Protein AF-0000000084974319 (afdb_homodimer)

Structure (mmCIF, N/CA/C/O backbone):
data_AF-0000000084974319-model_v1
#
loop_
_entity.id
_entity.type
_entity.pdbx_description
1 polymer 'N-acetyltransferase domain-containing protein'
#
loop_
_atom_site.group_PDB
_atom_site.id
_atom_site.type_symbol
_atom_site.label_atom_id
_atom_site.label_alt_id
_atom_site.label_comp_id
_atom_site.label_asym_id
_atom_site.label_entity_id
_atom_site.label_seq_id
_atom_site.pdbx_PDB_ins_code
_atom_site.Cartn_x
_atom_site.Cartn_y
_atom_site.Cartn_z
_atom_site.occupancy
_atom_site.B_iso_or_equiv
_atom_site.auth_seq_id
_atom_site.auth_comp_id
_atom_site.auth_asym_id
_atom_site.auth_atom_id
_atom_site.pdbx_PDB_model_num
ATOM 1 N N . MET A 1 1 ? 8.82 -12.922 4.207 1 96.19 1 MET A N 1
ATOM 2 C CA . MET A 1 1 ? 8.297 -14.266 3.98 1 96.19 1 MET A CA 1
ATOM 3 C C . MET A 1 1 ? 6.984 -14.211 3.211 1 96.19 1 MET A C 1
ATOM 5 O O . MET A 1 1 ? 6.254 -13.219 3.287 1 96.19 1 MET A O 1
ATOM 9 N N . LEU A 1 2 ? 6.695 -15.312 2.453 1 98.12 2 LEU A N 1
ATOM 10 C CA . LEU A 1 2 ? 5.426 -15.43 1.745 1 98.12 2 LEU A CA 1
ATOM 11 C C . LEU A 1 2 ? 4.332 -15.961 2.67 1 98.12 2 LEU A C 1
ATOM 13 O O . LEU A 1 2 ? 4.539 -16.953 3.375 1 98.12 2 LEU A O 1
ATOM 17 N N . VAL A 1 3 ? 3.268 -15.289 2.701 1 98.19 3 VAL A N 1
ATOM 18 C CA . VAL A 1 3 ? 2.074 -15.711 3.426 1 98.19 3 VAL A CA 1
ATOM 19 C C . VAL A 1 3 ? 0.949 -16.016 2.439 1 98.19 3 VAL A C 1
ATOM 21 O O . VAL A 1 3 ? 0.626 -15.18 1.586 1 98.19 3 VAL A O 1
ATOM 24 N N . ARG A 1 4 ? 0.446 -17.203 2.594 1 98.12 4 ARG A N 1
ATOM 25 C CA . ARG A 1 4 ? -0.664 -17.547 1.708 1 98.12 4 ARG A CA 1
ATOM 26 C C . ARG A 1 4 ? -1.865 -16.641 1.968 1 98.12 4 ARG A C 1
ATOM 28 O O . ARG A 1 4 ? -2.211 -16.375 3.121 1 98.12 4 ARG A O 1
ATOM 35 N N . TYR A 1 5 ? -2.438 -16.266 0.938 1 98.5 5 TYR A N 1
ATOM 36 C CA . TYR A 1 5 ? -3.611 -15.398 1.002 1 98.5 5 TYR A CA 1
ATOM 37 C C . TYR A 1 5 ? -4.773 -16.109 1.689 1 98.5 5 TYR A C 1
ATOM 39 O O . TYR A 1 5 ? -5.035 -17.281 1.423 1 98.5 5 TYR A O 1
ATOM 47 N N . LYS A 1 6 ? -5.395 -15.312 2.57 1 97.12 6 LYS A N 1
ATOM 48 C CA . LYS A 1 6 ? -6.668 -15.688 3.18 1 97.12 6 LYS A CA 1
ATOM 49 C C . LYS A 1 6 ? -7.672 -14.539 3.092 1 97.12 6 LYS A C 1
ATOM 51 O O . LYS A 1 6 ? -7.293 -13.383 2.908 1 97.12 6 LYS A O 1
ATOM 56 N N . LYS A 1 7 ? -8.914 -14.898 3.221 1 96.31 7 LYS A N 1
ATOM 57 C CA . LYS A 1 7 ? -10 -13.93 3.049 1 96.31 7 LYS A CA 1
ATOM 58 C C . LYS A 1 7 ? -9.828 -12.742 3.988 1 96.31 7 LYS A C 1
ATOM 60 O O . LYS A 1 7 ? -10.172 -11.609 3.6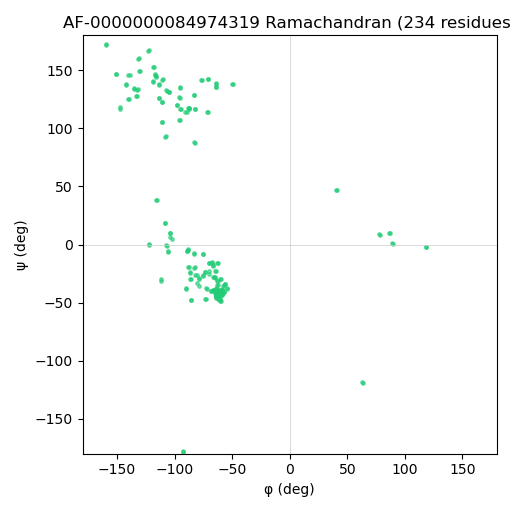35 1 96.31 7 LYS A O 1
ATOM 65 N N . ALA A 1 8 ? -9.281 -12.992 5.176 1 94.44 8 ALA A N 1
ATOM 66 C CA . ALA A 1 8 ? -9.086 -11.938 6.164 1 94.44 8 ALA A CA 1
ATOM 67 C C . ALA A 1 8 ? -8.125 -10.875 5.641 1 94.44 8 ALA A C 1
ATOM 69 O O . ALA A 1 8 ? -8.109 -9.742 6.129 1 94.44 8 ALA A O 1
ATOM 70 N N . LEU A 1 9 ? -7.355 -11.18 4.555 1 95.81 9 LEU A N 1
ATOM 71 C CA . LEU A 1 9 ? -6.348 -10.273 4.012 1 95.81 9 LEU A CA 1
ATOM 72 C C . LEU A 1 9 ? -6.801 -9.695 2.676 1 95.81 9 LEU A C 1
ATOM 74 O O . LEU A 1 9 ? -5.988 -9.156 1.922 1 95.81 9 LEU A O 1
ATOM 78 N N . GLU A 1 10 ? -8.078 -9.773 2.412 1 96.69 10 GLU A N 1
ATOM 79 C CA . GLU A 1 10 ? -8.602 -9.438 1.093 1 96.69 10 GLU A CA 1
ATOM 80 C C . GLU A 1 10 ? -8.312 -7.977 0.742 1 96.69 10 GLU A C 1
ATOM 82 O O . GLU A 1 10 ? -7.844 -7.68 -0.358 1 96.69 10 GLU A O 1
ATOM 87 N N . LYS A 1 11 ? -8.555 -7.098 1.62 1 94.56 11 LYS A N 1
ATOM 88 C CA . LYS A 1 11 ? -8.367 -5.68 1.322 1 94.56 11 LYS A CA 1
ATOM 89 C C . LYS A 1 11 ? -6.895 -5.352 1.09 1 94.56 11 LYS A C 1
ATOM 91 O O . LYS A 1 11 ? -6.562 -4.562 0.206 1 94.56 11 LYS A O 1
ATOM 96 N N . ILE A 1 12 ? -6.055 -5.941 1.87 1 95.62 12 ILE A N 1
ATOM 97 C CA . ILE A 1 12 ? -4.617 -5.758 1.725 1 95.62 12 ILE A CA 1
ATOM 98 C C . ILE A 1 12 ? -4.156 -6.32 0.38 1 95.62 12 ILE A C 1
ATOM 100 O O . ILE A 1 12 ? -3.424 -5.656 -0.357 1 95.62 12 ILE A O 1
ATOM 104 N N . ALA A 1 13 ? -4.656 -7.5 0.084 1 97.94 13 ALA A N 1
ATOM 105 C CA . ALA A 1 13 ? -4.328 -8.125 -1.192 1 97.94 13 ALA A CA 1
ATOM 106 C C . ALA A 1 13 ? -4.77 -7.258 -2.363 1 97.94 13 ALA A C 1
ATOM 108 O O . ALA A 1 13 ? -4.012 -7.047 -3.312 1 97.94 13 ALA A O 1
ATOM 109 N N . MET A 1 14 ? -5.926 -6.766 -2.211 1 97.19 14 MET A N 1
ATOM 110 C CA . MET A 1 14 ? -6.461 -5.914 -3.271 1 97.19 14 MET A CA 1
ATOM 111 C C . MET A 1 14 ? -5.625 -4.648 -3.426 1 97.19 14 MET A C 1
ATOM 113 O O . MET A 1 14 ? -5.34 -4.223 -4.547 1 97.19 14 MET A O 1
ATOM 117 N N . GLY A 1 15 ? -5.238 -4.062 -2.314 1 95.94 15 GLY A N 1
ATOM 118 C CA . GLY A 1 15 ? -4.379 -2.891 -2.365 1 95.94 15 GLY A CA 1
ATOM 119 C C . GLY A 1 15 ? -3.061 -3.148 -3.07 1 95.94 15 GLY A C 1
ATOM 120 O O . GLY A 1 15 ? -2.602 -2.322 -3.861 1 95.94 15 GLY A O 1
ATOM 121 N N . LEU A 1 16 ? -2.49 -4.242 -2.863 1 97.31 16 LEU A N 1
ATOM 122 C CA . LEU A 1 16 ? -1.217 -4.605 -3.475 1 97.31 16 LEU A CA 1
ATOM 123 C C . LEU A 1 16 ? -1.396 -4.922 -4.957 1 97.31 16 LEU A C 1
ATOM 125 O O . LEU A 1 16 ? -0.659 -4.406 -5.797 1 97.31 16 LEU A O 1
ATOM 129 N N . ILE A 1 17 ? -2.408 -5.719 -5.277 1 97.81 17 ILE A N 1
ATOM 130 C CA . ILE A 1 17 ? -2.639 -6.156 -6.652 1 97.81 17 ILE A CA 1
ATOM 131 C C . ILE A 1 17 ? -3.025 -4.957 -7.516 1 97.81 17 ILE A C 1
ATOM 133 O O . ILE A 1 17 ? -2.686 -4.902 -8.703 1 97.81 17 ILE A O 1
ATOM 137 N N . SER A 1 18 ? -3.627 -3.949 -6.93 1 95.81 18 SER A N 1
ATOM 138 C CA . SER A 1 18 ? -4.078 -2.77 -7.664 1 95.81 18 SER A CA 1
ATOM 139 C C . SER A 1 18 ? -2.9 -1.961 -8.195 1 95.81 18 SER A C 1
ATOM 141 O O . SER A 1 18 ? -3.076 -1.075 -9.031 1 95.81 18 SER A O 1
ATOM 143 N N . LEU A 1 19 ? -1.689 -2.223 -7.676 1 93.88 19 LEU A N 1
ATOM 144 C CA . LEU A 1 19 ? -0.497 -1.529 -8.148 1 93.88 19 LEU A CA 1
ATOM 145 C C . LEU A 1 19 ? -0.135 -1.976 -9.562 1 93.88 19 LEU A C 1
ATOM 147 O O . LEU A 1 19 ? 0.663 -1.323 -10.242 1 93.88 19 LEU A O 1
ATOM 151 N N . MET A 1 20 ? -0.719 -3.076 -9.945 1 95.38 20 MET A N 1
ATOM 152 C CA . MET A 1 20 ? -0.503 -3.518 -11.32 1 95.38 20 MET A CA 1
ATOM 153 C C . MET A 1 20 ? -1.326 -2.682 -12.297 1 95.38 20 MET A C 1
ATOM 155 O O . MET A 1 20 ? -2.504 -2.412 -12.055 1 95.38 20 MET A O 1
ATOM 159 N N . PRO A 1 21 ? -0.703 -2.381 -13.469 1 92.75 21 PRO A N 1
ATOM 160 C CA . PRO A 1 21 ? -1.375 -1.51 -14.438 1 92.75 21 PRO A CA 1
ATOM 161 C C . PRO A 1 21 ? -2.709 -2.078 -14.922 1 92.75 21 PRO A C 1
ATOM 163 O O . PRO A 1 21 ? -3.641 -1.322 -15.203 1 92.75 21 PRO A O 1
ATOM 166 N N . GLN A 1 22 ? -2.859 -3.338 -14.961 1 93.12 22 GLN A N 1
ATOM 167 C CA . GLN A 1 22 ? -4.062 -3.963 -15.5 1 93.12 22 GLN A CA 1
ATOM 168 C C . GLN A 1 22 ? -5.129 -4.133 -14.422 1 93.12 22 GLN A C 1
ATOM 170 O O . GLN A 1 22 ? -6.246 -4.559 -14.711 1 93.12 22 GLN A O 1
ATOM 175 N N . GLU A 1 23 ? -4.785 -3.795 -13.227 1 95.56 23 GLU A N 1
ATOM 176 C CA . GLU A 1 23 ? -5.68 -4.016 -12.094 1 95.56 23 GLU A CA 1
ATOM 177 C C . GLU A 1 23 ? -6.121 -2.691 -11.477 1 95.56 23 GLU A C 1
ATOM 179 O O . GLU A 1 23 ? -6.266 -2.59 -10.258 1 95.56 23 GLU A O 1
ATOM 184 N N . LYS A 1 24 ? -6.367 -1.685 -12.281 1 89.69 24 LYS A N 1
ATOM 185 C CA . LYS A 1 24 ? -6.672 -0.344 -11.781 1 89.69 24 LYS A CA 1
ATOM 186 C C . LYS A 1 24 ? -8.164 -0.178 -11.523 1 89.69 24 LYS A C 1
ATOM 188 O O . LYS A 1 24 ? -8.57 0.673 -10.727 1 89.69 24 LYS A O 1
ATOM 193 N N . ASP A 1 25 ? -8.945 -1.047 -12.125 1 92.75 25 ASP A N 1
ATOM 194 C CA . ASP A 1 25 ? -10.391 -1.007 -11.945 1 92.75 25 ASP A CA 1
ATOM 195 C C . ASP A 1 25 ? -10.836 -1.967 -10.844 1 92.75 25 ASP A C 1
ATOM 197 O O . ASP A 1 25 ? -10.398 -3.117 -10.805 1 92.75 25 ASP A O 1
ATOM 201 N N . ILE A 1 26 ? -11.727 -1.421 -10.023 1 90.56 26 ILE A N 1
ATOM 202 C CA . ILE A 1 26 ? -12.18 -2.184 -8.867 1 90.56 26 ILE A CA 1
ATOM 203 C C . ILE A 1 26 ? -12.883 -3.453 -9.328 1 90.56 26 ILE A C 1
ATOM 205 O O . ILE A 1 26 ? -12.766 -4.504 -8.695 1 90.56 26 ILE A O 1
ATOM 209 N N . LYS A 1 27 ? -13.617 -3.268 -10.375 1 94.62 27 LYS A N 1
ATOM 210 C CA . LYS A 1 27 ? -14.32 -4.445 -10.875 1 94.62 27 LYS A CA 1
ATOM 211 C C . LYS A 1 27 ? -13.336 -5.543 -11.273 1 94.62 27 LYS A C 1
ATOM 213 O O . LYS A 1 27 ? -13.492 -6.695 -10.867 1 94.62 27 LYS A O 1
ATOM 218 N N . ARG A 1 28 ? -12.344 -5.215 -12.023 1 96.62 28 ARG A N 1
ATOM 219 C CA . ARG A 1 28 ? -11.32 -6.168 -12.438 1 96.62 28 ARG A CA 1
ATOM 220 C C . ARG A 1 28 ? -10.57 -6.727 -11.227 1 96.62 28 ARG A C 1
ATOM 222 O O . ARG A 1 28 ? -10.305 -7.926 -11.156 1 96.62 28 ARG A O 1
ATOM 229 N N . LEU A 1 29 ? -10.281 -5.863 -10.344 1 97 29 LEU A N 1
ATOM 230 C CA . LEU A 1 29 ? -9.586 -6.258 -9.125 1 97 29 LEU A CA 1
ATOM 231 C C . LEU A 1 29 ? -10.391 -7.293 -8.352 1 97 29 LEU A C 1
ATOM 233 O O . LEU A 1 29 ? -9.844 -8.297 -7.887 1 97 29 LEU A O 1
ATOM 237 N N . MET A 1 30 ? -11.68 -7.078 -8.258 1 96.5 30 MET A N 1
ATOM 238 C CA . MET A 1 30 ? -12.547 -8.008 -7.535 1 96.5 30 MET A CA 1
ATOM 239 C C . MET A 1 30 ? -12.609 -9.352 -8.25 1 96.5 30 MET A C 1
ATOM 241 O O . MET A 1 30 ? -12.586 -10.406 -7.605 1 96.5 30 MET A O 1
ATOM 245 N N . GLU A 1 31 ? -12.648 -9.273 -9.492 1 97.94 31 GLU A N 1
ATOM 246 C CA . GLU A 1 31 ? -12.648 -10.5 -10.281 1 97.94 31 GLU A CA 1
ATOM 247 C C . GLU A 1 31 ? -11.352 -11.281 -10.086 1 97.94 31 GLU A C 1
ATOM 249 O O . GLU A 1 31 ? -11.375 -12.508 -9.961 1 97.94 31 GLU A O 1
ATOM 254 N N . THR A 1 32 ? -10.266 -10.562 -10.047 1 98.25 32 THR A N 1
ATOM 255 C CA . THR A 1 32 ? -8.961 -11.188 -9.852 1 98.25 32 THR A CA 1
ATOM 256 C C . THR A 1 32 ? -8.898 -11.875 -8.492 1 98.25 32 THR A C 1
ATOM 258 O O . THR A 1 32 ? -8.484 -13.031 -8.391 1 98.25 32 THR A O 1
ATOM 261 N N . ILE A 1 33 ? -9.359 -11.242 -7.457 1 98.5 33 ILE A N 1
ATOM 262 C CA . ILE A 1 33 ? -9.344 -11.812 -6.113 1 98.5 33 ILE A CA 1
ATOM 263 C C . ILE A 1 33 ? -10.25 -13.039 -6.059 1 98.5 33 ILE A C 1
ATOM 265 O O . ILE A 1 33 ? -9.891 -14.062 -5.465 1 98.5 33 ILE A O 1
ATOM 269 N N . GLN A 1 34 ? -11.367 -12.922 -6.727 1 98.38 34 GLN A N 1
ATOM 270 C CA . GLN A 1 34 ? -12.281 -14.055 -6.781 1 98.38 34 GLN A CA 1
ATOM 271 C C . GLN A 1 34 ? -11.633 -15.258 -7.457 1 98.38 34 GLN A C 1
ATOM 273 O O . GLN A 1 34 ? -11.82 -16.391 -7.027 1 98.38 34 GLN A O 1
ATOM 278 N N . GLN A 1 35 ? -10.898 -14.977 -8.516 1 98.44 35 GLN A N 1
ATOM 279 C CA . GLN A 1 35 ? -10.172 -16.047 -9.203 1 98.44 35 GLN A CA 1
ATOM 280 C C . GLN A 1 35 ? -9.234 -16.781 -8.242 1 98.44 35 GLN A C 1
ATOM 282 O O . GLN A 1 35 ? -9.203 -18 -8.219 1 98.44 35 GLN A O 1
ATOM 287 N N . TYR A 1 36 ? -8.562 -16.078 -7.375 1 98.56 36 TYR A N 1
ATOM 288 C CA . TYR A 1 36 ? -7.629 -16.672 -6.422 1 98.56 36 TYR A CA 1
ATOM 289 C C . TYR A 1 36 ? -8.375 -17.406 -5.312 1 98.56 36 TYR A C 1
ATOM 291 O O . TYR A 1 36 ? -7.832 -18.312 -4.691 1 98.56 36 TYR A O 1
ATOM 299 N N . GLU A 1 37 ? -9.578 -17.031 -5.09 1 98.25 37 GLU A N 1
ATOM 300 C CA . GLU A 1 37 ? -10.359 -17.625 -4.016 1 98.25 37 GLU A CA 1
ATOM 301 C C . GLU A 1 37 ? -11.07 -18.891 -4.5 1 98.25 37 GLU A C 1
ATOM 303 O O . GLU A 1 37 ? -11.281 -19.828 -3.729 1 98.25 37 GLU A O 1
ATOM 308 N N . GLN A 1 38 ? -11.289 -18.938 -5.777 1 97.88 38 GLN A N 1
ATOM 309 C CA . GLN A 1 38 ? -12.203 -19.984 -6.25 1 97.88 38 GLN A CA 1
ATOM 310 C C . GLN A 1 38 ? -11.461 -21.031 -7.062 1 97.88 38 GLN A C 1
ATOM 312 O O . GLN A 1 38 ? -11.891 -22.188 -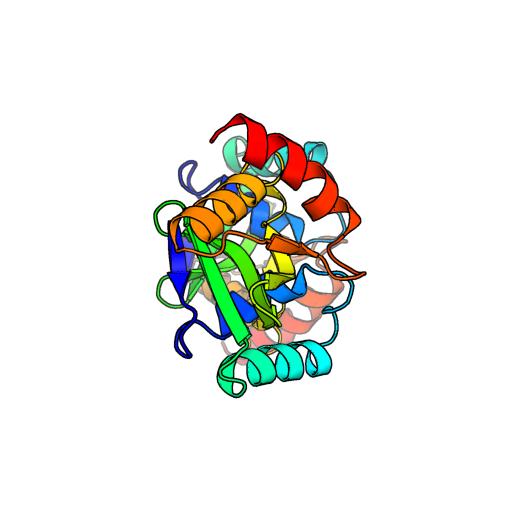7.133 1 97.88 38 GLN A O 1
ATOM 317 N N . ASN A 1 39 ? -10.461 -20.625 -7.711 1 98.06 39 ASN A N 1
ATOM 318 C CA . ASN A 1 39 ? -9.711 -21.547 -8.547 1 98.06 39 ASN A CA 1
ATOM 319 C C . ASN A 1 39 ? -8.586 -22.234 -7.766 1 98.06 39 ASN A C 1
ATOM 321 O O . ASN A 1 39 ? -7.625 -21.578 -7.359 1 98.06 39 ASN A O 1
ATOM 325 N N . GLU A 1 40 ? -8.68 -23.516 -7.59 1 96.75 40 GLU A N 1
ATOM 326 C CA . GLU A 1 40 ? -7.75 -24.281 -6.766 1 96.75 40 GLU A CA 1
ATOM 327 C C . GLU A 1 40 ? -6.355 -24.297 -7.379 1 96.75 40 GLU A C 1
ATOM 329 O O . GLU A 1 40 ? -5.371 -24.594 -6.695 1 96.75 40 GLU A O 1
ATOM 334 N N . ASN A 1 41 ? -6.223 -24 -8.633 1 97.81 41 ASN A N 1
ATOM 335 C CA . ASN A 1 41 ? -4.926 -23.984 -9.305 1 97.81 41 ASN A CA 1
ATOM 336 C C . ASN A 1 41 ? -4.258 -22.625 -9.203 1 97.81 41 ASN A C 1
ATOM 338 O O . ASN A 1 41 ? -3.133 -22.438 -9.68 1 97.81 41 ASN A O 1
ATOM 342 N N . TRP A 1 42 ? -5.008 -21.719 -8.656 1 98.5 42 TRP A N 1
ATOM 343 C CA . TRP A 1 42 ? -4.473 -20.375 -8.469 1 98.5 42 TRP A CA 1
ATOM 344 C C . TRP A 1 42 ? -4.156 -20.109 -6.996 1 98.5 42 TRP A C 1
ATOM 346 O O . TRP A 1 42 ? -4.945 -20.469 -6.113 1 98.5 42 TRP A O 1
ATOM 356 N N . THR A 1 43 ? -2.949 -19.578 -6.754 1 98.5 43 THR A N 1
ATOM 357 C CA . THR A 1 43 ? -2.559 -19.266 -5.383 1 98.5 43 THR A CA 1
ATOM 358 C C . THR A 1 43 ? -1.954 -17.875 -5.293 1 98.5 43 THR A C 1
ATOM 360 O O . THR A 1 43 ? -1.108 -17.5 -6.113 1 98.5 43 THR A O 1
ATOM 363 N N . LEU A 1 44 ? -2.498 -17.109 -4.375 1 98.81 44 LEU A N 1
ATOM 364 C CA . LEU A 1 44 ? -1.972 -15.781 -4.098 1 98.81 44 LEU A CA 1
ATOM 365 C C . LEU A 1 44 ? -1.178 -15.773 -2.795 1 98.81 44 LEU A C 1
ATOM 367 O O . LEU A 1 44 ? -1.627 -16.328 -1.785 1 98.81 44 LEU A O 1
ATOM 371 N N . PHE A 1 45 ? 0.009 -15.203 -2.877 1 98.88 45 PHE A N 1
ATOM 372 C CA . PHE A 1 45 ? 0.841 -14.992 -1.698 1 98.88 45 PHE A CA 1
ATOM 373 C C . PHE A 1 45 ? 1.077 -13.508 -1.46 1 98.88 45 PHE A C 1
ATOM 375 O O . PHE A 1 45 ? 1.167 -12.727 -2.412 1 98.88 45 PHE A O 1
ATOM 382 N N . LEU A 1 46 ? 1.16 -13.195 -0.226 1 98.62 46 LEU A N 1
ATOM 383 C CA . LEU A 1 46 ? 1.588 -11.859 0.183 1 98.62 46 LEU A CA 1
ATOM 384 C C . LEU A 1 46 ? 2.967 -11.906 0.832 1 98.62 46 LEU A C 1
ATOM 386 O O . LEU A 1 46 ? 3.279 -12.844 1.569 1 98.62 46 LEU A O 1
ATOM 390 N N . TRP A 1 47 ? 3.719 -10.898 0.536 1 98.5 47 TRP A N 1
ATOM 391 C CA . TRP A 1 47 ? 5.047 -10.836 1.133 1 98.5 47 TRP A CA 1
ATOM 392 C C . TRP A 1 47 ? 5.035 -9.984 2.398 1 98.5 47 TRP A C 1
ATOM 394 O O . TRP A 1 47 ? 4.73 -8.789 2.346 1 98.5 47 TRP A O 1
ATOM 404 N N . LYS A 1 48 ? 5.328 -10.648 3.436 1 96.75 48 LYS A N 1
ATOM 405 C CA . LYS A 1 48 ? 5.371 -9.961 4.727 1 96.75 48 LYS A CA 1
ATOM 406 C C . LYS A 1 48 ? 6.801 -9.578 5.094 1 96.75 48 LYS A C 1
ATOM 408 O O . LYS A 1 48 ? 7.684 -10.43 5.156 1 96.75 48 LYS A O 1
ATOM 413 N N . ASP A 1 49 ? 7.059 -8.312 5.262 1 94.38 49 ASP A N 1
ATOM 414 C CA . ASP A 1 49 ? 8.32 -7.762 5.742 1 94.38 49 ASP A CA 1
ATOM 415 C C . ASP A 1 49 ? 8.164 -7.16 7.137 1 94.38 49 ASP A C 1
ATOM 417 O O . ASP A 1 49 ? 7.684 -6.031 7.281 1 94.38 49 ASP A O 1
ATOM 421 N N . GLY A 1 50 ? 8.688 -7.895 8.164 1 90.12 50 GLY A N 1
ATOM 422 C CA . GLY A 1 50 ? 8.312 -7.523 9.523 1 90.12 50 GLY A CA 1
ATOM 423 C C . GLY A 1 50 ? 6.828 -7.68 9.797 1 90.12 50 GLY A C 1
ATOM 424 O O . GLY A 1 50 ? 6.281 -8.773 9.68 1 90.12 50 GLY A O 1
ATOM 425 N N . GLU A 1 51 ? 6.125 -6.574 10.141 1 88.38 51 GLU A N 1
ATOM 426 C CA . GLU A 1 51 ? 4.699 -6.621 10.445 1 88.38 51 GLU A CA 1
ATOM 427 C C . GLU A 1 51 ? 3.869 -6.074 9.281 1 88.38 51 GLU A C 1
ATOM 429 O O . GLU A 1 51 ? 2.643 -5.992 9.375 1 88.38 51 GLU A O 1
ATOM 434 N N . GLU A 1 52 ? 4.57 -5.871 8.18 1 91.62 52 GLU A N 1
ATOM 435 C CA . GLU A 1 52 ? 3.879 -5.219 7.066 1 91.62 52 GLU A CA 1
ATOM 436 C C . GLU A 1 52 ? 3.842 -6.117 5.836 1 91.62 52 GLU A C 1
ATOM 438 O O . GLU A 1 52 ? 4.812 -6.82 5.547 1 91.62 52 GLU A O 1
ATOM 443 N N . TYR A 1 53 ? 2.709 -6.074 5.164 1 96.31 53 TYR A N 1
ATOM 444 C CA . TYR A 1 53 ? 2.619 -6.691 3.844 1 96.31 53 TYR A CA 1
ATOM 445 C C . TYR A 1 53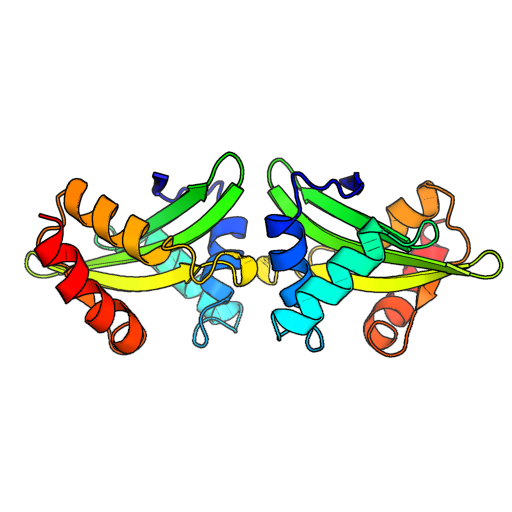 ? 3.02 -5.707 2.752 1 96.31 53 TYR A C 1
ATOM 447 O O . TYR A 1 53 ? 2.338 -4.703 2.533 1 96.31 53 TYR A O 1
ATOM 455 N N . VAL A 1 54 ? 4.156 -6.062 1.994 1 96.56 54 VAL A N 1
ATOM 456 C CA . VAL A 1 54 ? 4.719 -5.027 1.132 1 96.56 54 VAL A CA 1
ATOM 457 C C . VAL A 1 54 ? 4.742 -5.516 -0.315 1 96.56 54 VAL A C 1
ATOM 459 O O . VAL A 1 54 ? 5.176 -4.793 -1.215 1 96.56 54 VAL A O 1
ATOM 462 N N . GLY A 1 55 ? 4.309 -6.672 -0.551 1 97.81 55 GLY A N 1
ATOM 463 C CA . GLY A 1 55 ? 4.258 -7.23 -1.893 1 97.81 55 GLY A CA 1
ATOM 464 C C . GLY A 1 55 ? 3.281 -8.383 -2.023 1 97.81 55 GLY A C 1
ATOM 465 O O . GLY A 1 55 ? 2.689 -8.82 -1.033 1 97.81 55 GLY A O 1
ATOM 466 N N . ALA A 1 56 ? 3.111 -8.773 -3.236 1 98.75 56 ALA A N 1
ATOM 467 C CA . ALA A 1 56 ? 2.244 -9.914 -3.533 1 98.75 56 ALA A CA 1
ATOM 468 C C . ALA A 1 56 ? 2.703 -10.641 -4.797 1 98.75 56 ALA A C 1
ATOM 470 O O . ALA A 1 56 ? 3.285 -10.023 -5.695 1 98.75 56 ALA A O 1
ATOM 471 N N . ILE A 1 57 ? 2.508 -11.93 -4.797 1 98.81 57 ILE A N 1
ATOM 472 C CA . ILE A 1 57 ? 2.77 -12.734 -5.988 1 98.81 57 ILE A CA 1
ATOM 473 C C . ILE A 1 57 ? 1.685 -13.797 -6.141 1 98.81 57 ILE A C 1
ATOM 475 O O . ILE A 1 57 ? 1.37 -14.516 -5.188 1 98.81 57 ILE A O 1
ATOM 479 N N . GLY A 1 58 ? 1.059 -13.812 -7.277 1 98.69 58 GLY A N 1
ATOM 480 C CA . GLY A 1 58 ? 0.046 -14.797 -7.625 1 98.69 58 GLY A CA 1
ATOM 481 C C . GLY A 1 58 ? 0.471 -15.719 -8.75 1 98.69 58 GLY A C 1
ATOM 482 O O . GLY A 1 58 ? 1.041 -15.273 -9.75 1 98.69 58 GLY A O 1
ATOM 483 N N . ILE A 1 59 ? 0.171 -17 -8.555 1 98.69 59 ILE A N 1
ATOM 484 C CA . ILE A 1 59 ? 0.597 -17.969 -9.562 1 98.69 59 ILE A CA 1
ATOM 485 C C . ILE A 1 59 ? -0.583 -18.844 -9.961 1 98.69 59 ILE A C 1
ATOM 487 O O . ILE A 1 59 ? -1.513 -19.047 -9.18 1 98.69 59 ILE A O 1
ATOM 491 N N . ALA A 1 60 ? -0.55 -19.266 -11.195 1 98.5 60 ALA A N 1
ATOM 492 C CA . ALA A 1 60 ? -1.396 -20.344 -11.695 1 98.5 60 ALA A CA 1
ATOM 493 C C . ALA A 1 60 ? -0.569 -21.594 -12.023 1 98.5 60 ALA A C 1
ATOM 495 O O . ALA A 1 60 ? 0.441 -21.5 -12.719 1 98.5 60 ALA A O 1
ATOM 496 N N . GLU A 1 61 ? -0.959 -22.641 -11.391 1 97.44 61 GLU A N 1
ATOM 497 C CA . GLU A 1 61 ? -0.253 -23.891 -11.672 1 97.44 61 GLU A CA 1
ATOM 498 C C . GLU A 1 61 ? -0.789 -24.547 -12.945 1 97.44 61 GLU A C 1
ATOM 500 O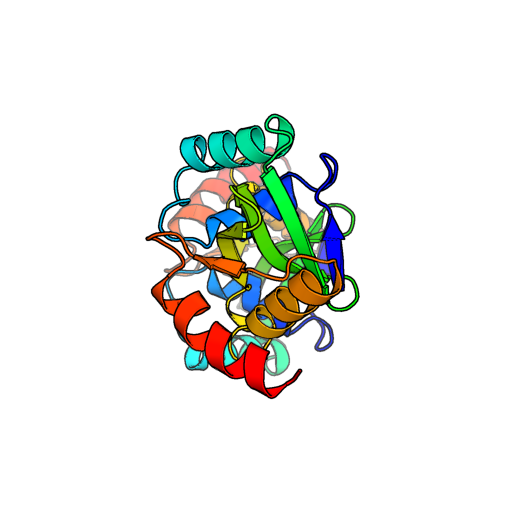 O . GLU A 1 61 ? -1.978 -24.859 -13.031 1 97.44 61 GLU A O 1
ATOM 505 N N . GLU A 1 62 ? 0.169 -24.625 -13.914 1 93.56 62 GLU A N 1
ATOM 506 C CA . GLU A 1 62 ? -0.148 -25.281 -15.18 1 93.56 62 GLU A CA 1
ATOM 507 C C . GLU A 1 62 ? 0.971 -26.219 -15.609 1 93.56 62 GLU A C 1
ATOM 509 O O . GLU A 1 62 ? 2.121 -25.797 -15.758 1 93.56 62 GLU A O 1
ATOM 514 N N . ASN A 1 63 ? 0.62 -27.484 -16.062 1 89.44 63 ASN A N 1
ATOM 515 C CA . ASN A 1 63 ? 1.554 -28.453 -16.641 1 89.44 63 ASN A CA 1
ATOM 516 C C . ASN A 1 63 ? 2.885 -28.453 -15.898 1 89.44 63 ASN A C 1
ATOM 518 O O . ASN A 1 63 ? 3.945 -28.312 -16.516 1 89.44 63 ASN A O 1
ATOM 522 N N . ASP A 1 64 ? 3.021 -28.484 -14.648 1 88.81 64 ASP A N 1
ATOM 523 C CA . ASP A 1 64 ? 4.191 -28.594 -13.781 1 88.81 64 ASP A CA 1
ATOM 524 C C . ASP A 1 64 ? 4.91 -27.25 -13.664 1 88.81 64 ASP A C 1
ATOM 526 O O . ASP A 1 64 ? 6.074 -27.188 -13.266 1 88.81 64 ASP A O 1
ATOM 530 N N . ALA A 1 65 ? 4.234 -26.25 -14.211 1 95.38 65 ALA A N 1
ATOM 531 C CA . ALA A 1 65 ? 4.832 -24.922 -14.109 1 95.38 65 ALA A CA 1
ATOM 532 C C . ALA A 1 65 ? 3.961 -24 -13.273 1 95.38 65 ALA A C 1
ATOM 534 O O . ALA A 1 65 ? 2.736 -24.141 -13.242 1 95.38 65 ALA A O 1
ATOM 535 N N . ALA A 1 66 ? 4.598 -23.188 -12.57 1 97.06 66 ALA A N 1
ATOM 536 C CA . ALA A 1 66 ? 3.934 -22.078 -11.898 1 97.06 66 ALA A CA 1
ATOM 537 C C . ALA A 1 66 ? 4.023 -20.797 -12.734 1 97.06 66 ALA A C 1
ATOM 539 O O . ALA A 1 66 ? 5.105 -20.234 -12.891 1 97.06 66 ALA A O 1
ATOM 540 N N . ILE A 1 67 ? 2.877 -20.391 -13.344 1 98 67 ILE A N 1
ATOM 541 C CA . ILE A 1 67 ? 2.83 -19.172 -14.141 1 98 67 ILE A CA 1
ATOM 542 C C . ILE A 1 67 ? 2.525 -17.969 -13.25 1 98 67 ILE A C 1
ATOM 544 O O . ILE A 1 67 ? 1.468 -17.906 -12.617 1 98 67 ILE A O 1
ATOM 548 N N . VAL A 1 68 ? 3.488 -17.047 -13.195 1 98.31 68 VAL A N 1
ATOM 549 C CA . VAL A 1 68 ? 3.285 -15.836 -12.398 1 98.31 68 VAL A CA 1
ATOM 550 C C . VAL A 1 68 ? 2.254 -14.938 -13.078 1 98.31 68 VAL A C 1
ATOM 552 O O . VAL A 1 68 ? 2.52 -14.367 -14.141 1 98.31 68 VAL A O 1
ATOM 555 N N . GLN A 1 69 ? 1.128 -14.805 -12.391 1 98.31 69 GLN A N 1
ATOM 556 C CA . GLN A 1 69 ? 0.029 -14.008 -12.914 1 98.31 69 GLN A CA 1
ATOM 557 C C . GLN A 1 69 ? 0.146 -12.547 -12.469 1 98.31 69 GLN A C 1
ATOM 559 O O . GLN A 1 69 ? -0.174 -11.633 -13.234 1 98.31 69 GLN A O 1
ATOM 564 N N . HIS A 1 70 ? 0.564 -12.344 -11.273 1 98.56 70 HIS A N 1
ATOM 565 C CA . HIS A 1 70 ? 0.738 -11.031 -10.656 1 98.56 70 HIS A CA 1
ATOM 566 C C . HIS A 1 70 ? 1.981 -11 -9.773 1 98.56 70 HIS A C 1
ATOM 568 O O . HIS A 1 70 ? 2.297 -11.984 -9.102 1 98.56 70 HIS A O 1
ATOM 574 N N . ILE A 1 71 ? 2.66 -9.953 -9.883 1 98.25 71 ILE A N 1
ATOM 575 C CA . ILE A 1 71 ? 3.783 -9.695 -8.992 1 98.25 71 ILE A CA 1
ATOM 576 C C . ILE A 1 71 ? 3.916 -8.195 -8.742 1 98.25 71 ILE A C 1
ATOM 578 O O . ILE A 1 71 ? 4.051 -7.414 -9.688 1 98.25 71 ILE A O 1
ATOM 582 N N . THR A 1 72 ? 3.744 -7.805 -7.484 1 97.38 72 THR A N 1
ATOM 583 C CA . THR A 1 72 ? 3.748 -6.383 -7.152 1 97.38 72 THR A CA 1
ATOM 584 C C . THR A 1 72 ? 4.52 -6.133 -5.859 1 97.38 72 THR A C 1
ATOM 586 O O . THR A 1 72 ? 4.559 -6.992 -4.977 1 97.38 72 THR A O 1
ATOM 589 N N . VAL A 1 73 ? 5.164 -5.031 -5.793 1 96.44 73 VAL A N 1
ATOM 590 C CA . VAL A 1 73 ? 5.855 -4.52 -4.613 1 96.44 73 VAL A CA 1
ATOM 591 C C . VAL A 1 73 ? 5.488 -3.053 -4.395 1 96.44 73 VAL A C 1
ATOM 593 O O . VAL A 1 73 ? 5.434 -2.271 -5.352 1 96.44 73 VAL A O 1
ATOM 596 N N . ILE A 1 74 ? 5.152 -2.701 -3.148 1 94.5 74 ILE A N 1
ATOM 597 C CA . ILE A 1 74 ? 4.938 -1.292 -2.832 1 94.5 74 ILE A CA 1
ATOM 598 C C . ILE A 1 74 ? 6.113 -0.464 -3.344 1 94.5 74 ILE A C 1
ATOM 600 O O . ILE A 1 74 ? 7.273 -0.864 -3.199 1 94.5 74 ILE A O 1
ATOM 604 N N . PRO A 1 75 ? 5.871 0.688 -3.93 1 92.5 75 PRO A N 1
ATOM 605 C CA . PRO A 1 75 ? 6.898 1.474 -4.613 1 92.5 75 PRO A CA 1
ATOM 606 C C . PRO A 1 75 ? 8.102 1.772 -3.723 1 92.5 75 PRO A C 1
ATOM 608 O O . PRO A 1 75 ? 9.25 1.688 -4.176 1 92.5 75 PRO A O 1
ATOM 611 N N . SER A 1 76 ? 7.926 2.012 -2.518 1 91.44 76 SER A N 1
ATOM 612 C CA . SER A 1 76 ? 9 2.412 -1.615 1 91.44 76 SER A CA 1
ATOM 613 C C . SER A 1 76 ? 9.883 1.223 -1.246 1 91.44 76 SER A C 1
ATOM 615 O O . SER A 1 76 ? 10.945 1.394 -0.644 1 91.44 76 SER A O 1
ATOM 617 N N . TYR A 1 77 ? 9.492 0.074 -1.617 1 93.81 77 TYR A N 1
ATOM 618 C CA . TYR A 1 77 ? 10.266 -1.128 -1.332 1 93.81 77 TYR A CA 1
ATOM 619 C C . TYR A 1 77 ? 10.922 -1.664 -2.598 1 93.81 77 TYR A C 1
ATOM 621 O O . TYR A 1 77 ? 11.625 -2.68 -2.559 1 93.81 77 TYR A O 1
ATOM 629 N N . ARG A 1 78 ? 10.664 -0.956 -3.729 1 93.12 78 ARG A N 1
ATOM 630 C CA . ARG A 1 78 ? 11.258 -1.395 -4.988 1 93.12 78 ARG A CA 1
ATOM 631 C C . ARG A 1 78 ? 12.758 -1.14 -5.004 1 93.12 78 ARG A C 1
ATOM 633 O O . ARG A 1 78 ? 13.242 -0.188 -4.387 1 93.12 78 ARG A O 1
ATOM 640 N N . GLY A 1 79 ? 13.438 -2.135 -5.637 1 91.06 79 GLY A N 1
ATOM 641 C CA . GLY A 1 79 ? 14.883 -2.045 -5.691 1 91.06 79 GLY A CA 1
ATOM 642 C C . GLY A 1 79 ? 15.57 -2.691 -4.504 1 91.06 79 GLY A C 1
ATOM 643 O O . GLY A 1 79 ? 16.797 -2.723 -4.434 1 91.06 79 GLY A O 1
ATOM 644 N N . GLU A 1 80 ? 14.789 -3.25 -3.625 1 92.12 80 GLU A N 1
ATOM 645 C CA . GLU A 1 80 ? 15.344 -3.863 -2.422 1 92.12 80 GLU A CA 1
ATOM 646 C C . GLU A 1 80 ? 15.352 -5.387 -2.535 1 92.12 80 GLU A C 1
ATOM 648 O O . GLU A 1 80 ? 15.609 -6.082 -1.55 1 92.12 80 GLU A O 1
ATOM 653 N N . GLY A 1 81 ? 15.023 -5.887 -3.643 1 93.81 81 GLY A N 1
ATOM 654 C CA . GLY A 1 81 ? 15.109 -7.316 -3.896 1 93.81 81 GLY A CA 1
ATOM 655 C C . GLY A 1 81 ? 13.875 -8.078 -3.455 1 93.81 81 GLY A C 1
ATOM 656 O O . GLY A 1 81 ? 13.883 -9.305 -3.396 1 93.81 81 GLY A O 1
ATOM 657 N N . VAL A 1 82 ? 12.844 -7.395 -3.102 1 96.12 82 VAL A N 1
ATOM 658 C CA . VAL A 1 82 ? 11.641 -8.023 -2.564 1 96.12 82 VAL A CA 1
ATOM 659 C C . VAL A 1 82 ? 11.055 -8.977 -3.602 1 96.12 82 VAL A C 1
ATOM 661 O O . VAL A 1 82 ? 10.742 -10.133 -3.289 1 96.12 82 VAL A O 1
ATOM 664 N N . ALA A 1 83 ? 10.945 -8.508 -4.859 1 96.75 83 ALA A N 1
ATOM 665 C CA . ALA A 1 83 ? 10.375 -9.352 -5.902 1 96.75 83 ALA A CA 1
ATOM 666 C C . ALA A 1 83 ? 11.211 -10.609 -6.109 1 96.75 83 ALA A C 1
ATOM 668 O O . ALA A 1 83 ? 10.664 -11.711 -6.242 1 96.75 83 ALA A O 1
ATOM 669 N N . LEU A 1 84 ? 12.453 -10.453 -6.094 1 96 84 LEU A N 1
ATOM 670 C CA . LEU A 1 84 ? 13.352 -11.594 -6.246 1 96 84 LEU A CA 1
ATOM 671 C C . LEU A 1 84 ? 13.203 -12.562 -5.078 1 96 84 LEU A C 1
ATOM 673 O O . LEU A 1 84 ? 13.203 -13.781 -5.273 1 96 84 LEU A O 1
ATOM 677 N N . LYS A 1 85 ? 13.133 -12.016 -3.9 1 96.62 85 LYS A N 1
ATOM 678 C CA . LYS A 1 85 ? 12.938 -12.844 -2.711 1 96.62 85 LYS A CA 1
ATOM 679 C C . LYS A 1 85 ? 11.648 -13.648 -2.809 1 96.62 85 LYS A C 1
ATOM 681 O O . LYS A 1 85 ? 11.609 -14.82 -2.426 1 96.62 85 LYS A O 1
ATOM 686 N N . MET A 1 86 ? 10.586 -13.031 -3.361 1 97.94 86 MET A N 1
ATOM 687 C CA . MET A 1 86 ? 9.328 -13.75 -3.527 1 97.94 86 MET A CA 1
ATOM 688 C C . MET A 1 86 ? 9.492 -14.914 -4.492 1 97.94 86 MET A C 1
ATOM 690 O O . MET A 1 86 ? 9.039 -16.031 -4.207 1 97.94 86 MET A O 1
ATOM 694 N N . LEU A 1 87 ? 10.156 -14.648 -5.555 1 97.25 87 LEU A N 1
ATOM 695 C CA . LEU A 1 87 ? 10.375 -15.695 -6.551 1 97.25 87 LEU A CA 1
ATOM 696 C C . LEU A 1 87 ? 11.227 -16.812 -5.973 1 97.25 87 LEU A C 1
ATOM 698 O O . LEU A 1 87 ? 10.93 -18 -6.188 1 97.25 87 LEU A O 1
ATOM 702 N N . HIS A 1 88 ? 12.188 -16.484 -5.25 1 96.19 88 HIS A N 1
ATOM 703 C CA . HIS A 1 88 ? 13.039 -17.484 -4.613 1 96.19 88 HIS A CA 1
ATOM 704 C C . HIS A 1 88 ? 12.242 -18.344 -3.639 1 96.19 88 HIS A C 1
ATOM 706 O O . HIS A 1 88 ? 12.406 -19.562 -3.617 1 96.19 88 HIS A O 1
ATOM 712 N N . GLU A 1 89 ? 11.477 -17.75 -2.828 1 97.06 89 GLU A N 1
ATOM 713 C CA . GLU A 1 89 ? 10.68 -18.5 -1.859 1 97.06 89 GLU A CA 1
ATOM 714 C C . GLU A 1 89 ? 9.688 -19.422 -2.557 1 97.06 89 GLU A C 1
ATOM 716 O O . GLU A 1 89 ? 9.406 -20.516 -2.074 1 97.06 89 GLU A O 1
ATOM 721 N N . LEU A 1 90 ? 9.133 -18.953 -3.746 1 96.5 90 LEU A N 1
ATOM 722 C CA . LEU A 1 90 ? 8.273 -19.828 -4.539 1 96.5 90 LEU A CA 1
ATOM 723 C C . LEU A 1 90 ? 9.016 -21.094 -4.941 1 96.5 90 LEU A C 1
ATOM 725 O O . LEU A 1 90 ? 8.469 -22.203 -4.828 1 96.5 90 LEU A O 1
ATOM 729 N N . ARG A 1 91 ? 10.156 -20.875 -5.309 1 94.31 91 ARG A N 1
ATOM 730 C CA . ARG A 1 91 ? 10.961 -22.031 -5.703 1 94.31 91 ARG A CA 1
ATOM 731 C C . ARG A 1 91 ? 11.188 -22.969 -4.523 1 94.31 91 ARG A C 1
ATOM 733 O O . ARG A 1 91 ? 11.07 -24.188 -4.664 1 94.31 91 ARG A O 1
ATOM 740 N N . ASN A 1 92 ? 11.492 -22.406 -3.4 1 94.44 92 ASN A N 1
ATOM 741 C CA . ASN A 1 92 ? 11.742 -23.188 -2.195 1 94.44 92 ASN A CA 1
ATOM 742 C C . ASN A 1 92 ? 10.5 -23.938 -1.749 1 94.44 92 ASN A C 1
ATOM 744 O O . ASN A 1 92 ? 10.602 -24.953 -1.059 1 94.44 92 ASN A O 1
ATOM 748 N N . MET A 1 93 ? 9.391 -23.453 -2.16 1 95.25 93 MET A N 1
ATOM 749 C CA . MET A 1 93 ? 8.125 -24.094 -1.812 1 95.25 93 MET A CA 1
ATOM 750 C C . MET A 1 93 ? 7.82 -25.25 -2.764 1 95.25 93 MET A C 1
ATOM 752 O O . MET A 1 93 ? 6.828 -25.953 -2.592 1 95.25 93 MET A O 1
ATOM 756 N N . GLY A 1 94 ? 8.625 -25.375 -3.807 1 93.19 94 GLY A N 1
ATOM 757 C CA . GLY A 1 94 ? 8.469 -26.531 -4.691 1 93.19 94 GLY A CA 1
ATOM 758 C C . GLY A 1 94 ? 8.102 -26.141 -6.109 1 93.19 94 GLY A C 1
ATOM 759 O O . GLY A 1 94 ? 7.91 -27 -6.969 1 93.19 94 GLY A O 1
ATOM 760 N N . TYR A 1 95 ? 7.941 -24.844 -6.301 1 93.94 95 TYR A N 1
ATOM 761 C CA . TYR A 1 95 ? 7.668 -24.391 -7.66 1 93.94 95 TYR A CA 1
ATOM 762 C C . TYR A 1 95 ? 8.961 -24.25 -8.461 1 93.94 95 TYR A C 1
ATOM 764 O O . TYR A 1 95 ? 9.523 -23.172 -8.57 1 93.94 95 TYR A O 1
ATOM 772 N N . GLU A 1 96 ? 9.359 -25.297 -9.062 1 89.88 96 GLU A N 1
ATOM 773 C CA . GLU A 1 96 ? 10.672 -25.375 -9.695 1 89.88 96 GLU A CA 1
ATOM 774 C C . GLU A 1 96 ? 10.672 -24.703 -11.062 1 89.88 96 GLU A C 1
ATOM 776 O O . GLU A 1 96 ? 11.695 -24.156 -11.492 1 89.88 96 GLU A O 1
ATOM 781 N N . HIS A 1 97 ? 9.531 -24.812 -11.711 1 93.75 97 HIS A N 1
ATOM 782 C CA . HIS A 1 97 ? 9.414 -24.234 -13.039 1 93.75 97 HIS A CA 1
ATOM 783 C C . HIS A 1 97 ? 8.523 -22.984 -13.016 1 93.75 97 HIS A C 1
ATOM 785 O O . HIS A 1 97 ? 7.301 -23.094 -13.109 1 93.75 97 HIS A O 1
ATOM 791 N N . ILE A 1 98 ? 9.18 -21.906 -12.852 1 95.38 98 ILE A N 1
ATOM 792 C CA . ILE A 1 98 ? 8.453 -20.641 -12.789 1 95.38 98 ILE A CA 1
ATOM 793 C C . ILE A 1 98 ? 8.43 -19.984 -14.164 1 95.38 98 ILE A C 1
ATOM 795 O O . ILE A 1 98 ? 9.469 -19.859 -14.82 1 95.38 98 ILE A O 1
ATOM 799 N N . GLN A 1 99 ? 7.254 -19.656 -14.641 1 95.38 99 GLN A N 1
ATOM 800 C CA . GLN A 1 99 ? 7.039 -18.938 -15.898 1 95.38 99 GLN A CA 1
ATOM 801 C C . GLN A 1 99 ? 6.27 -17.641 -15.672 1 95.38 99 GLN A C 1
ATOM 803 O O . GLN A 1 99 ? 5.801 -17.375 -14.562 1 95.38 99 GLN A O 1
ATOM 808 N N . ALA A 1 100 ? 6.273 -16.828 -16.703 1 96.62 100 ALA A N 1
ATOM 809 C CA . ALA A 1 100 ? 5.582 -15.547 -16.625 1 96.62 100 ALA A CA 1
ATOM 810 C C . ALA A 1 100 ? 4.465 -15.461 -17.656 1 96.62 100 ALA A C 1
ATOM 812 O O . ALA A 1 100 ? 4.469 -16.203 -18.641 1 96.62 100 ALA A O 1
ATOM 813 N N . ASN A 1 101 ? 3.441 -14.625 -17.312 1 96.38 101 ASN A N 1
ATOM 814 C CA . ASN A 1 101 ? 2.484 -14.273 -18.359 1 96.38 101 ASN A CA 1
ATOM 815 C C . ASN A 1 101 ? 2.875 -12.977 -19.062 1 96.38 101 ASN A C 1
ATOM 817 O O . ASN A 1 101 ? 3.943 -12.422 -18.797 1 96.38 101 ASN A O 1
ATOM 821 N N . GLU A 1 102 ? 2.07 -12.516 -20.031 1 95.62 102 GLU A N 1
ATOM 822 C CA . GLU A 1 102 ? 2.408 -11.344 -20.828 1 95.62 102 GLU A CA 1
ATOM 823 C C . GLU A 1 102 ? 2.641 -10.117 -19.953 1 95.62 102 GLU A C 1
ATOM 825 O O . GLU A 1 102 ? 3.537 -9.32 -20.219 1 95.62 102 GLU A O 1
ATOM 830 N N . ASP A 1 103 ? 1.91 -10 -18.891 1 95.69 103 ASP A N 1
ATOM 831 C CA . ASP A 1 103 ? 1.952 -8.812 -18.047 1 95.69 103 ASP A CA 1
ATOM 832 C C . ASP A 1 103 ? 3.17 -8.836 -17.125 1 95.69 103 ASP A C 1
ATOM 834 O O . ASP A 1 103 ? 3.684 -7.785 -16.734 1 95.69 103 ASP A O 1
ATOM 838 N N . THR A 1 104 ? 3.65 -10 -16.734 1 97 104 THR A N 1
ATOM 839 C CA . THR A 1 104 ? 4.719 -10.109 -15.742 1 97 104 THR A CA 1
ATOM 840 C C . THR A 1 104 ? 6.039 -10.484 -16.406 1 97 104 THR A C 1
ATOM 842 O O . THR A 1 104 ? 7.09 -10.477 -15.766 1 97 104 THR A O 1
ATOM 845 N N . SER A 1 105 ? 6.043 -10.766 -17.703 1 96.25 105 SER A N 1
ATOM 846 C CA . SER A 1 105 ? 7.168 -11.344 -18.422 1 96.25 105 SER A CA 1
ATOM 847 C C . SER A 1 105 ? 8.391 -10.43 -18.359 1 96.25 105 SER A C 1
ATOM 849 O O . SER A 1 105 ? 9.508 -10.898 -18.141 1 96.25 105 SER A O 1
ATOM 851 N N . ALA A 1 106 ? 8.203 -9.125 -18.484 1 92.19 106 ALA A N 1
ATOM 852 C CA . ALA A 1 106 ? 9.32 -8.188 -18.516 1 92.19 106 ALA A CA 1
ATOM 853 C C . ALA A 1 106 ? 10.133 -8.258 -17.234 1 92.19 106 ALA A C 1
ATOM 855 O O . ALA A 1 106 ? 11.367 -8.234 -17.266 1 92.19 106 ALA A O 1
ATOM 856 N N . PHE A 1 107 ? 9.484 -8.375 -16.203 1 93.19 107 PHE A N 1
ATOM 857 C CA . PHE A 1 107 ? 10.148 -8.391 -14.914 1 93.19 107 PHE A CA 1
ATOM 858 C C . PHE A 1 107 ? 10.609 -9.797 -14.555 1 93.19 107 PHE A C 1
ATOM 860 O O . PHE A 1 107 ? 11.773 -10.008 -14.195 1 93.19 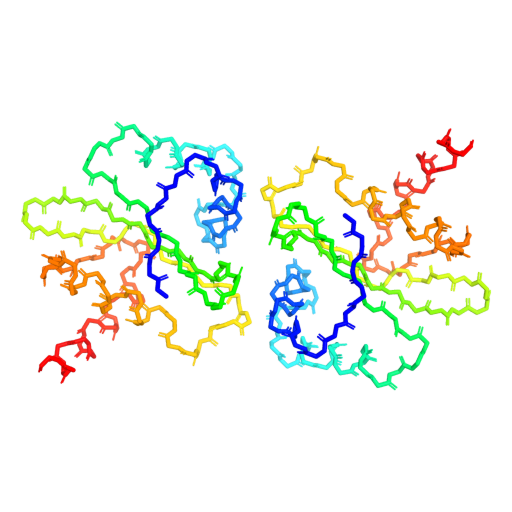107 PHE A O 1
ATOM 867 N N . VAL A 1 108 ? 9.805 -10.812 -14.68 1 94.75 108 VAL A N 1
ATOM 868 C CA . VAL A 1 108 ? 10.07 -12.172 -14.219 1 94.75 108 VAL A CA 1
ATOM 869 C C . VAL A 1 108 ? 11.188 -12.789 -15.055 1 94.75 108 VAL A C 1
ATOM 871 O O . VAL A 1 108 ? 12.062 -13.469 -14.523 1 94.75 108 VAL A O 1
ATOM 874 N N . GLN A 1 109 ? 11.094 -12.492 -16.297 1 90.44 109 GLN A N 1
ATOM 875 C CA . GLN A 1 109 ? 12.109 -13.062 -17.172 1 90.44 109 GLN A CA 1
ATOM 876 C C . GLN A 1 109 ? 13.492 -12.531 -16.844 1 90.44 109 GLN A C 1
ATOM 878 O O . GLN A 1 109 ? 14.492 -13.242 -16.984 1 90.44 109 GLN A O 1
ATOM 883 N N . LYS A 1 110 ? 13.555 -11.312 -16.312 1 89.19 110 LYS A N 1
ATOM 884 C CA . LYS A 1 110 ? 14.828 -10.734 -15.906 1 89.19 110 LYS A CA 1
ATOM 885 C C . LYS A 1 110 ? 15.32 -11.359 -14.609 1 89.19 110 LYS A C 1
ATOM 887 O O . LYS A 1 110 ? 16.531 -11.43 -14.367 1 89.19 110 LYS A O 1
ATOM 892 N N . CYS A 1 111 ? 14.469 -11.812 -13.836 1 89.06 111 CYS A N 1
ATOM 893 C CA . CYS A 1 111 ? 14.797 -12.352 -12.523 1 89.06 111 CYS A CA 1
ATOM 894 C C . CYS A 1 111 ? 15.188 -13.82 -12.609 1 89.06 111 CYS A C 1
ATOM 896 O O . CYS A 1 111 ? 15.953 -14.32 -11.789 1 89.06 111 CYS A O 1
ATOM 898 N N . ILE A 1 112 ? 14.633 -14.516 -13.578 1 82.81 112 ILE A N 1
ATOM 899 C CA . ILE A 1 112 ? 14.781 -15.969 -13.672 1 82.81 112 ILE A CA 1
ATOM 900 C C . ILE A 1 112 ? 16.25 -16.328 -13.805 1 82.81 112 ILE A C 1
ATOM 902 O O . ILE A 1 112 ? 16.75 -17.219 -13.102 1 82.81 112 ILE A O 1
ATOM 906 N N . PRO A 1 113 ? 17.016 -15.633 -14.602 1 83.19 113 PRO A N 1
ATOM 907 C CA . PRO A 1 113 ? 18.438 -15.977 -14.672 1 83.19 113 PRO A CA 1
ATOM 908 C C . PRO A 1 113 ? 19.156 -15.781 -13.344 1 83.19 113 PRO A C 1
ATOM 910 O O . PRO A 1 113 ? 20.094 -16.516 -13.031 1 83.19 113 PRO A O 1
ATOM 913 N N . ILE A 1 114 ? 18.766 -14.883 -12.562 1 81.06 114 ILE A N 1
ATOM 914 C CA . ILE A 1 114 ? 19.375 -14.594 -11.273 1 81.06 114 ILE A CA 1
ATOM 915 C C . ILE A 1 114 ? 19.031 -15.711 -10.281 1 81.06 114 ILE A C 1
ATOM 917 O O . ILE A 1 114 ? 19.875 -16.109 -9.469 1 81.06 114 ILE A O 1
ATOM 921 N N . LEU A 1 115 ? 17.828 -16.188 -10.383 1 80.69 115 LEU A N 1
ATOM 922 C CA . LEU A 1 115 ? 17.344 -17.25 -9.516 1 80.69 115 LEU A CA 1
ATOM 923 C C . LEU A 1 115 ? 18.125 -18.531 -9.742 1 80.69 115 LEU A C 1
ATOM 925 O O . LEU A 1 115 ? 18.344 -19.297 -8.805 1 80.69 115 LEU A O 1
ATOM 929 N N . LYS A 1 116 ? 18.5 -18.844 -11 1 76 116 LYS A N 1
ATOM 930 C CA . LYS A 1 116 ? 19.234 -20.047 -11.344 1 76 116 LYS A CA 1
ATOM 931 C C . LYS A 1 116 ? 20.672 -19.969 -10.82 1 76 116 LYS A C 1
ATOM 933 O O . LYS A 1 116 ? 21.297 -21 -10.539 1 76 116 LYS A O 1
ATOM 938 N N . GLU A 1 117 ? 21.219 -18.812 -10.625 1 70 117 GLU A N 1
ATOM 939 C CA . GLU A 1 117 ? 22.578 -18.656 -10.133 1 70 117 GLU A CA 1
ATOM 940 C C . GLU A 1 117 ? 22.641 -18.828 -8.617 1 70 117 GLU A C 1
ATOM 942 O O . GLU A 1 117 ? 23.688 -19.172 -8.062 1 70 117 GLU A O 1
ATOM 947 N N . VAL A 1 118 ? 21.625 -18.562 -8.023 1 64.75 118 VAL A N 1
ATOM 948 C CA . VAL A 1 118 ? 21.625 -18.641 -6.566 1 64.75 118 VAL A CA 1
ATOM 949 C C . VAL A 1 118 ? 21.406 -20.094 -6.121 1 64.75 118 VAL A C 1
ATOM 951 O O . VAL A 1 118 ? 21.797 -20.469 -5.02 1 64.75 118 VAL A O 1
ATOM 954 N N . ASP A 1 119 ? 20.891 -20.953 -6.949 1 56.34 119 ASP A N 1
ATOM 955 C CA . ASP A 1 119 ? 20.781 -22.359 -6.637 1 56.34 119 ASP A CA 1
ATOM 956 C C . ASP A 1 119 ? 22.125 -23.078 -6.805 1 56.34 119 ASP A C 1
ATOM 958 O O . ASP A 1 119 ? 22.891 -22.75 -7.711 1 56.34 119 ASP A O 1
ATOM 962 N N . MET B 1 1 ? -7.523 4.348 13.461 1 96.06 1 MET B N 1
ATOM 963 C CA . MET B 1 1 ? -6.957 5.398 14.305 1 96.06 1 MET B CA 1
ATOM 964 C C . MET B 1 1 ? -5.727 6.016 13.641 1 96.06 1 MET B C 1
ATOM 966 O O . MET B 1 1 ? -5.043 5.359 12.852 1 96.06 1 MET B O 1
ATOM 970 N N . LEU B 1 2 ? -5.457 7.312 13.969 1 98.06 2 LEU B N 1
ATOM 971 C CA . LEU B 1 2 ? -4.262 7.992 13.484 1 98.06 2 LEU B CA 1
ATOM 972 C C . LEU B 1 2 ? -3.059 7.668 14.359 1 98.06 2 LEU B C 1
ATOM 974 O O . LEU B 1 2 ? -3.143 7.754 15.586 1 98.06 2 LEU B O 1
ATOM 978 N N . VAL B 1 3 ? -2.029 7.262 13.766 1 98.19 3 VAL B N 1
ATOM 979 C CA . VAL B 1 3 ? -0.749 7.031 14.422 1 98.19 3 VAL B CA 1
ATOM 980 C C . VAL B 1 3 ? 0.283 8.039 13.914 1 98.19 3 VAL B C 1
ATOM 982 O O . VAL B 1 3 ? 0.482 8.172 12.711 1 98.19 3 VAL B O 1
ATOM 985 N N . ARG B 1 4 ? 0.859 8.711 14.883 1 98.12 4 ARG B N 1
ATOM 986 C CA . ARG B 1 4 ? 1.886 9.664 14.469 1 98.12 4 ARG B CA 1
ATOM 987 C C . ARG B 1 4 ? 3.064 8.945 13.82 1 98.12 4 ARG B C 1
ATOM 989 O O . ARG B 1 4 ? 3.516 7.906 14.312 1 98.12 4 ARG B O 1
ATOM 996 N N . TYR B 1 5 ? 3.504 9.516 12.82 1 98.5 5 TYR B N 1
ATOM 997 C CA . TYR B 1 5 ? 4.641 8.977 12.078 1 98.5 5 TYR B CA 1
ATOM 998 C C . TYR B 1 5 ? 5.898 8.969 12.938 1 98.5 5 TYR B C 1
ATOM 1000 O O . TYR B 1 5 ? 6.184 9.938 13.641 1 98.5 5 TYR B O 1
ATOM 1008 N N . LYS B 1 6 ? 6.578 7.824 12.828 1 97.12 6 LYS B N 1
ATOM 1009 C CA . LYS B 1 6 ? 7.926 7.66 13.367 1 97.12 6 LYS B CA 1
ATOM 1010 C C . LYS B 1 6 ? 8.859 7.047 12.328 1 97.12 6 LYS B C 1
ATOM 1012 O O . LYS B 1 6 ? 8.406 6.426 11.367 1 97.12 6 LYS B O 1
ATOM 1017 N N . LYS B 1 7 ? 10.125 7.23 12.562 1 96.31 7 LYS B N 1
ATOM 1018 C CA . LYS B 1 7 ? 11.141 6.801 11.602 1 96.31 7 LYS B CA 1
ATOM 1019 C C . LYS B 1 7 ? 11.016 5.312 11.297 1 96.31 7 LYS B C 1
ATOM 1021 O O . LYS B 1 7 ? 11.266 4.879 10.172 1 96.31 7 LYS B O 1
ATOM 1026 N N . ALA B 1 8 ? 10.609 4.535 12.305 1 94.5 8 ALA B N 1
ATOM 1027 C CA . ALA B 1 8 ? 10.461 3.092 12.141 1 94.5 8 ALA B CA 1
ATOM 1028 C C . ALA B 1 8 ? 9.398 2.768 11.086 1 94.5 8 ALA B C 1
ATOM 1030 O O . ALA B 1 8 ? 9.383 1.666 10.531 1 94.5 8 ALA B O 1
ATOM 1031 N N . LEU B 1 9 ? 8.539 3.762 10.719 1 95.88 9 LEU B N 1
ATOM 1032 C CA . LEU B 1 9 ? 7.438 3.553 9.781 1 95.88 9 LEU B CA 1
ATOM 1033 C C . LEU B 1 9 ? 7.727 4.227 8.445 1 95.88 9 LEU B C 1
ATOM 1035 O O . LEU B 1 9 ? 6.816 4.418 7.637 1 95.88 9 LEU B O 1
ATOM 1039 N N . GLU B 1 10 ? 8.961 4.535 8.203 1 96.69 10 GLU B N 1
ATOM 1040 C CA . GLU B 1 10 ? 9.336 5.355 7.051 1 96.69 10 GLU B CA 1
ATOM 1041 C C . GLU B 1 10 ? 8.945 4.676 5.742 1 96.69 10 GLU B C 1
ATOM 1043 O O . GLU B 1 10 ? 8.352 5.305 4.863 1 96.69 10 GLU B O 1
ATOM 1048 N N . LYS B 1 11 ? 9.234 3.445 5.602 1 94.44 11 LYS B N 1
ATOM 1049 C CA . LYS B 1 11 ? 8.945 2.754 4.348 1 94.44 11 LYS B CA 1
ATOM 1050 C C . LYS B 1 11 ? 7.441 2.656 4.102 1 94.44 11 LYS B C 1
ATOM 1052 O O . LYS B 1 11 ? 6.98 2.807 2.971 1 94.44 11 LYS B O 1
ATOM 1057 N N . ILE B 1 12 ? 6.715 2.404 5.129 1 95.62 12 ILE B N 1
ATOM 1058 C CA . ILE B 1 12 ? 5.258 2.332 5.043 1 95.62 12 ILE B CA 1
ATOM 1059 C C . ILE B 1 12 ? 4.695 3.699 4.66 1 95.62 12 ILE B C 1
ATOM 1061 O O . ILE B 1 12 ? 3.863 3.803 3.758 1 95.62 12 ILE B O 1
ATOM 1065 N N . ALA B 1 13 ? 5.215 4.703 5.34 1 97.88 13 ALA B N 1
ATOM 1066 C CA . ALA B 1 13 ? 4.789 6.066 5.043 1 97.88 13 ALA B CA 1
ATOM 1067 C C . ALA B 1 13 ? 5.066 6.426 3.586 1 97.88 13 ALA B C 1
ATOM 1069 O O . ALA B 1 13 ? 4.203 6.977 2.898 1 97.88 13 ALA B O 1
ATOM 1070 N N . MET B 1 14 ? 6.207 6.051 3.18 1 97.12 14 MET B N 1
ATOM 1071 C CA . MET B 1 14 ? 6.59 6.344 1.802 1 97.12 14 MET B CA 1
ATOM 1072 C C . MET B 1 14 ? 5.688 5.605 0.818 1 97.12 14 MET B C 1
ATOM 1074 O O . MET B 1 14 ? 5.27 6.176 -0.192 1 97.12 14 MET B O 1
ATOM 1078 N N . GLY B 1 15 ? 5.395 4.359 1.115 1 95.88 15 GLY B N 1
ATOM 1079 C CA . GLY B 1 15 ? 4.48 3.605 0.272 1 95.88 15 GLY B CA 1
ATOM 1080 C C . GLY B 1 15 ? 3.109 4.246 0.154 1 95.88 15 GLY B C 1
ATOM 1081 O O . GLY B 1 15 ? 2.535 4.297 -0.936 1 95.88 15 GLY B O 1
ATOM 1082 N N . LEU B 1 16 ? 2.623 4.762 1.178 1 97.31 16 LEU B N 1
ATOM 1083 C CA . LEU B 1 16 ? 1.312 5.398 1.196 1 97.31 16 LEU B CA 1
ATOM 1084 C C . LEU B 1 16 ? 1.352 6.746 0.48 1 97.31 16 LEU B C 1
ATOM 1086 O O . LEU B 1 16 ? 0.511 7.023 -0.378 1 97.31 16 LEU B O 1
ATOM 1090 N N . ILE B 1 17 ? 2.361 7.559 0.789 1 97.75 17 ILE B N 1
ATOM 1091 C CA . ILE B 1 17 ? 2.469 8.898 0.231 1 97.75 17 ILE B CA 1
ATOM 1092 C C . ILE B 1 17 ? 2.709 8.812 -1.275 1 97.75 17 ILE B C 1
ATOM 1094 O O . ILE B 1 17 ? 2.248 9.672 -2.033 1 97.75 17 ILE B O 1
ATOM 1098 N N . SER B 1 18 ? 3.318 7.746 -1.736 1 95.75 18 SER B N 1
ATOM 1099 C CA . SER B 1 18 ? 3.641 7.574 -3.15 1 95.75 18 SER B CA 1
ATOM 1100 C C . SER B 1 18 ? 2.377 7.402 -3.986 1 95.75 18 SER B C 1
ATOM 1102 O O . SER B 1 18 ? 2.424 7.488 -5.215 1 95.75 18 SER B O 1
ATOM 1104 N N . LEU B 1 19 ? 1.239 7.113 -3.332 1 93.81 19 LEU B N 1
ATOM 1105 C CA . LEU B 1 19 ? -0.026 6.973 -4.043 1 93.81 19 LEU B CA 1
ATOM 1106 C C . LEU B 1 19 ? -0.516 8.32 -4.555 1 93.81 19 LEU B C 1
ATOM 1108 O O . LEU B 1 19 ? -1.406 8.383 -5.406 1 93.81 19 LEU B O 1
ATOM 1112 N N . MET B 1 20 ? 0.067 9.352 -4.016 1 95.12 20 MET B N 1
ATOM 1113 C CA . MET B 1 20 ? -0.281 10.672 -4.516 1 95.12 20 MET B CA 1
ATOM 1114 C C . MET B 1 20 ? 0.399 10.945 -5.855 1 95.12 20 MET B C 1
ATOM 1116 O O . MET B 1 20 ? 1.584 10.656 -6.023 1 95.12 20 MET B O 1
ATOM 1120 N N . PRO B 1 21 ? -0.356 11.625 -6.758 1 92.56 21 PRO B N 1
ATOM 1121 C CA . PRO B 1 21 ? 0.167 11.852 -8.109 1 92.56 21 PRO B CA 1
ATOM 1122 C C . PRO B 1 21 ? 1.466 12.656 -8.109 1 92.56 21 PRO B C 1
ATOM 1124 O O . PRO B 1 21 ? 2.324 12.445 -8.969 1 92.56 21 PRO B O 1
ATOM 1127 N N . GLN B 1 22 ? 1.67 13.5 -7.172 1 92.94 22 GLN B N 1
ATOM 1128 C CA . GLN B 1 22 ? 2.834 14.375 -7.16 1 92.94 22 GLN B CA 1
ATOM 1129 C C . GLN B 1 22 ? 4.016 13.711 -6.461 1 92.94 22 GLN B C 1
ATOM 1131 O O . GLN B 1 22 ? 5.117 14.266 -6.434 1 92.94 22 GLN B O 1
ATOM 1136 N N . GLU B 1 23 ? 3.793 12.547 -5.938 1 95.5 23 GLU B N 1
ATOM 1137 C CA . GLU B 1 23 ? 4.812 11.867 -5.148 1 95.5 23 GLU B CA 1
ATOM 1138 C C . GLU B 1 23 ? 5.254 10.57 -5.824 1 95.5 23 GLU B C 1
ATOM 1140 O O . GLU B 1 23 ? 5.512 9.57 -5.152 1 95.5 23 GLU B O 1
ATOM 1145 N N . LYS B 1 24 ? 5.363 10.57 -7.129 1 89.31 24 LYS B N 1
ATOM 1146 C CA . LYS B 1 24 ? 5.652 9.352 -7.883 1 89.31 24 LYS B CA 1
ATOM 1147 C C . LYS B 1 24 ? 7.156 9.125 -8.008 1 89.31 24 LYS B C 1
ATOM 1149 O O . LYS B 1 24 ? 7.605 7.996 -8.211 1 89.31 24 LYS B O 1
ATOM 1154 N N . ASP B 1 25 ? 7.898 10.18 -7.797 1 92.75 25 ASP B N 1
ATOM 1155 C CA . ASP B 1 25 ? 9.359 10.094 -7.863 1 92.75 25 ASP B CA 1
ATOM 1156 C C . ASP B 1 25 ? 9.961 9.875 -6.477 1 92.75 25 ASP B C 1
ATOM 1158 O O . ASP B 1 25 ? 9.594 10.562 -5.52 1 92.75 25 ASP B O 1
ATOM 1162 N N . ILE B 1 26 ? 10.898 8.938 -6.48 1 90.69 26 ILE B N 1
ATOM 1163 C CA . ILE B 1 26 ? 11.5 8.555 -5.211 1 90.69 26 ILE B CA 1
ATOM 1164 C C . ILE B 1 26 ? 12.227 9.75 -4.598 1 90.69 26 ILE B C 1
ATOM 1166 O O . ILE B 1 26 ? 12.219 9.93 -3.377 1 90.69 26 ILE B O 1
ATOM 1170 N N . LYS B 1 27 ? 12.852 10.477 -5.469 1 94.69 27 LYS B N 1
ATOM 1171 C CA . LYS B 1 27 ? 13.555 11.648 -4.953 1 94.69 27 LYS B CA 1
ATOM 1172 C C . LYS B 1 27 ? 12.586 12.602 -4.258 1 94.69 27 LYS B C 1
ATOM 1174 O O . LYS B 1 27 ? 12.844 13.039 -3.131 1 94.69 27 LYS B O 1
ATOM 1179 N N . ARG B 1 28 ? 11.508 12.906 -4.871 1 96.56 28 ARG B N 1
ATOM 1180 C CA . ARG B 1 28 ? 10.492 13.781 -4.297 1 96.56 28 ARG B CA 1
ATOM 1181 C C . ARG B 1 28 ? 9.898 13.18 -3.029 1 96.56 28 ARG B C 1
ATOM 1183 O O . ARG B 1 28 ? 9.695 13.875 -2.035 1 96.56 28 ARG B O 1
ATOM 1190 N N . LEU B 1 29 ? 9.656 11.938 -3.105 1 97 29 LEU B N 1
ATOM 1191 C CA . LEU B 1 29 ? 9.117 11.219 -1.961 1 97 29 LEU B CA 1
ATOM 1192 C C . LEU B 1 29 ? 10.047 11.32 -0.759 1 97 29 LEU B C 1
ATOM 1194 O O . LEU B 1 29 ? 9.602 11.578 0.36 1 97 29 LEU B O 1
ATOM 1198 N N . MET B 1 30 ? 11.32 11.18 -1.003 1 96.56 30 MET B N 1
ATOM 1199 C CA . MET B 1 30 ? 12.305 11.258 0.073 1 96.56 30 MET B CA 1
ATOM 1200 C C . MET B 1 30 ? 12.359 12.664 0.653 1 96.56 30 MET B C 1
ATOM 1202 O O . MET B 1 30 ? 12.453 12.836 1.87 1 96.56 30 MET B O 1
ATOM 1206 N N . GLU B 1 31 ? 12.266 13.578 -0.187 1 97.94 31 GLU B N 1
ATOM 1207 C CA . GLU B 1 31 ? 12.242 14.969 0.258 1 97.94 31 GLU B CA 1
ATOM 1208 C C . GLU B 1 31 ? 11.016 15.258 1.117 1 97.94 31 GLU B C 1
ATOM 1210 O O . GLU B 1 31 ? 11.109 15.945 2.135 1 97.94 31 GLU B O 1
ATOM 1215 N N . THR B 1 32 ? 9.914 14.711 0.704 1 98.25 32 THR B N 1
ATOM 1216 C CA . THR B 1 32 ? 8.664 14.883 1.442 1 98.25 32 THR B CA 1
ATOM 1217 C C . THR B 1 32 ? 8.773 14.281 2.838 1 98.25 32 THR B C 1
ATOM 1219 O O . THR B 1 32 ? 8.438 14.922 3.83 1 98.25 32 THR B O 1
ATOM 1222 N N . ILE B 1 33 ? 9.312 13.117 2.947 1 98.5 33 ILE B N 1
ATOM 1223 C CA . ILE B 1 33 ? 9.469 12.445 4.234 1 98.5 33 ILE B CA 1
ATOM 1224 C C . ILE B 1 33 ? 10.43 13.227 5.117 1 98.5 33 ILE B C 1
ATOM 1226 O O . ILE B 1 33 ? 10.18 13.406 6.312 1 98.5 33 ILE B O 1
ATOM 1230 N N . GLN B 1 34 ? 11.453 13.719 4.484 1 98.38 34 GLN B N 1
ATOM 1231 C CA . GLN B 1 34 ? 12.414 14.531 5.227 1 98.38 34 GLN B CA 1
ATOM 1232 C C . GLN B 1 34 ? 11.758 15.789 5.789 1 98.38 34 GLN B C 1
ATOM 1234 O O . GLN B 1 34 ? 12.047 16.188 6.914 1 98.38 34 GLN B O 1
ATOM 1239 N N . GLN B 1 35 ? 10.898 16.391 4.992 1 98.44 35 GLN B N 1
ATOM 1240 C CA . GLN B 1 35 ? 10.156 17.562 5.453 1 98.44 35 GLN B CA 1
ATOM 1241 C C . GLN B 1 35 ? 9.359 17.234 6.719 1 98.44 35 GLN B C 1
ATOM 1243 O O . GLN B 1 35 ? 9.383 18.016 7.68 1 98.44 35 GLN B O 1
ATOM 1248 N N . TYR B 1 36 ? 8.75 16.094 6.797 1 98.56 36 TYR B N 1
ATOM 1249 C CA . TYR B 1 36 ? 7.949 15.695 7.949 1 98.56 36 TYR B CA 1
ATOM 1250 C C . TYR B 1 36 ? 8.844 15.344 9.133 1 98.56 36 TYR B C 1
ATOM 1252 O O . TYR B 1 36 ? 8.414 15.43 10.289 1 98.56 36 TYR B O 1
ATOM 1260 N N . GLU B 1 37 ? 10.039 14.992 8.859 1 98.31 37 GLU B N 1
ATOM 1261 C CA . GLU B 1 37 ? 10.961 14.602 9.922 1 98.31 37 GLU B CA 1
ATOM 1262 C C . GLU B 1 37 ? 11.688 15.805 10.508 1 98.31 37 GLU B C 1
ATOM 1264 O O . GLU B 1 37 ? 12.023 15.82 11.688 1 98.31 37 GLU B O 1
ATOM 1269 N N . GLN B 1 38 ? 11.773 16.828 9.727 1 97.88 38 GLN B N 1
ATOM 1270 C CA . GLN B 1 38 ? 12.68 17.906 10.125 1 97.88 38 GLN B CA 1
ATOM 1271 C C . GLN B 1 38 ? 11.914 19.172 10.5 1 97.88 38 GLN B C 1
ATOM 1273 O O . GLN B 1 38 ? 12.398 19.984 11.289 1 97.88 38 GLN B O 1
ATOM 1278 N N . ASN B 1 39 ? 10.82 19.328 9.891 1 98.06 39 ASN B N 1
ATOM 1279 C CA . ASN B 1 39 ? 10.031 20.531 10.156 1 98.06 39 ASN B CA 1
ATOM 1280 C C . ASN B 1 39 ? 9.031 20.312 11.289 1 98.06 39 ASN B C 1
ATOM 1282 O O . ASN B 1 39 ? 8.086 19.531 11.133 1 98.06 39 ASN B O 1
ATOM 1286 N N . GLU B 1 40 ? 9.219 21 12.375 1 96.81 40 GLU B N 1
ATOM 1287 C CA . GLU B 1 40 ? 8.414 20.797 13.578 1 96.81 40 GLU B CA 1
ATOM 1288 C C . GLU B 1 40 ? 6.965 21.219 13.352 1 96.81 40 GLU B C 1
ATOM 1290 O O . GLU B 1 40 ? 6.074 20.828 14.109 1 96.81 40 GLU B O 1
ATOM 1295 N N . ASN B 1 41 ? 6.684 21.984 12.352 1 97.81 41 ASN B N 1
ATOM 1296 C CA . ASN B 1 41 ? 5.324 22.438 12.055 1 97.81 41 ASN B CA 1
ATOM 1297 C C . ASN B 1 41 ? 4.605 21.453 11.133 1 97.81 41 ASN B C 1
ATOM 1299 O O . ASN B 1 41 ? 3.43 21.641 10.812 1 97.81 41 ASN B O 1
ATOM 1303 N N . TRP B 1 42 ? 5.363 20.484 10.711 1 98.56 42 TRP B N 1
ATOM 1304 C CA . TRP B 1 42 ? 4.781 19.469 9.852 1 98.56 42 TRP B CA 1
ATOM 1305 C C . TRP B 1 42 ? 4.605 18.156 10.609 1 98.56 42 TRP B C 1
ATOM 1307 O O . TRP B 1 42 ? 5.496 17.734 11.352 1 98.56 42 TRP B O 1
ATOM 1317 N N . THR B 1 43 ? 3.402 17.562 10.477 1 98.5 43 THR B N 1
ATOM 1318 C CA . THR B 1 43 ? 3.139 16.297 11.141 1 98.5 43 THR B CA 1
ATOM 1319 C C . THR B 1 43 ? 2.48 15.312 10.18 1 98.5 43 THR B C 1
ATOM 1321 O O . THR B 1 43 ? 1.539 15.664 9.469 1 98.5 43 THR B O 1
ATOM 1324 N N . LEU B 1 44 ? 3.086 14.148 10.125 1 98.81 44 LEU B N 1
ATOM 1325 C CA . LEU B 1 44 ? 2.527 13.062 9.328 1 98.81 44 LEU B CA 1
ATOM 1326 C C . LEU B 1 44 ? 1.869 12.016 10.219 1 98.81 44 LEU B C 1
ATOM 1328 O O . LEU B 1 44 ? 2.441 11.609 11.234 1 98.81 44 LEU B O 1
ATOM 1332 N N . PHE B 1 45 ? 0.645 11.656 9.852 1 98.88 45 PHE B N 1
ATOM 1333 C CA . PHE B 1 45 ? -0.074 10.578 10.516 1 98.88 45 PHE B CA 1
ATOM 1334 C C . PHE B 1 45 ? -0.356 9.438 9.547 1 98.88 45 PHE B C 1
ATOM 1336 O O . PHE B 1 45 ? -0.573 9.664 8.352 1 98.88 45 PHE B O 1
ATOM 1343 N N . LEU B 1 46 ? -0.336 8.273 10.094 1 98.62 46 LEU B N 1
ATOM 1344 C CA . LEU B 1 46 ? -0.783 7.086 9.367 1 98.62 46 LEU B CA 1
ATOM 1345 C C . LEU B 1 46 ? -2.086 6.551 9.945 1 98.62 46 LEU B C 1
ATOM 1347 O O . LEU B 1 46 ? -2.279 6.566 11.164 1 98.62 46 LEU B O 1
ATOM 1351 N N . TRP B 1 47 ? -2.916 6.109 9.062 1 98.5 47 TRP B N 1
ATOM 1352 C CA . TRP B 1 47 ? -4.18 5.543 9.523 1 98.5 47 TRP B CA 1
ATOM 1353 C C . TRP B 1 47 ? -4.078 4.027 9.664 1 98.5 47 TRP B C 1
ATOM 1355 O O . TRP B 1 47 ? -3.838 3.32 8.68 1 98.5 47 TRP B O 1
ATOM 1365 N N . LYS B 1 48 ? -4.227 3.637 10.859 1 96.81 48 LYS B N 1
ATOM 1366 C CA . LYS B 1 48 ? -4.168 2.207 11.148 1 96.81 48 LYS B CA 1
ATOM 1367 C C . LYS B 1 48 ? -5.57 1.604 11.234 1 96.81 48 LYS B C 1
ATOM 1369 O O . LYS B 1 48 ? -6.402 2.061 12.023 1 96.81 48 LYS B O 1
ATOM 1374 N N . ASP B 1 49 ? -5.871 0.653 10.398 1 94.31 49 ASP B N 1
ATOM 1375 C CA . ASP B 1 49 ? -7.102 -0.133 10.406 1 94.31 49 ASP B CA 1
ATOM 1376 C C . ASP B 1 49 ? -6.828 -1.579 10.812 1 94.31 49 ASP B C 1
ATOM 1378 O O . ASP B 1 49 ? -6.395 -2.389 9.992 1 94.31 49 ASP B O 1
ATOM 1382 N N . GLY B 1 50 ? -7.215 -1.916 12.07 1 90 50 GLY B N 1
ATOM 1383 C CA . GLY B 1 50 ? -6.723 -3.176 12.609 1 90 50 GLY B CA 1
ATOM 1384 C C . GLY B 1 50 ? -5.215 -3.217 12.75 1 90 50 GLY B C 1
ATOM 1385 O O . GLY B 1 50 ? -4.629 -2.4 13.469 1 90 50 GLY B O 1
ATOM 1386 N N . GLU B 1 51 ? -4.527 -4.152 12.047 1 88.44 51 GLU B N 1
ATOM 1387 C CA . GLU B 1 51 ? -3.074 -4.285 12.125 1 88.44 51 GLU B CA 1
ATOM 1388 C C . GLU B 1 51 ? -2.398 -3.703 10.891 1 88.44 51 GLU B C 1
ATOM 1390 O O . GLU B 1 51 ? -1.175 -3.766 10.758 1 88.44 51 GLU B O 1
ATOM 1395 N N . GLU B 1 52 ? -3.221 -3.018 10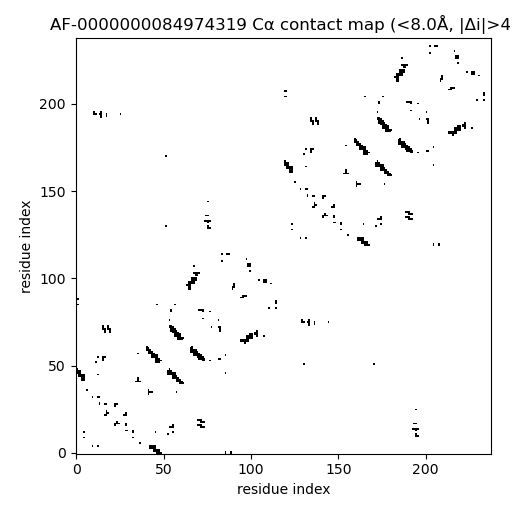.094 1 91.56 52 GLU B N 1
ATOM 1396 C CA . GLU B 1 52 ? -2.682 -2.549 8.82 1 91.56 52 GLU B CA 1
ATOM 1397 C C . GLU B 1 52 ? -2.73 -1.026 8.727 1 91.56 52 GLU B C 1
ATOM 1399 O O . GLU B 1 52 ? -3.693 -0.402 9.18 1 91.56 52 GLU B O 1
ATOM 1404 N N . TYR B 1 53 ? -1.666 -0.474 8.172 1 96.31 53 TYR B N 1
ATOM 1405 C CA . TYR B 1 53 ? -1.683 0.938 7.809 1 96.31 53 TYR B CA 1
ATOM 1406 C C . TYR B 1 53 ? -2.238 1.13 6.402 1 96.31 53 TYR B C 1
ATOM 1408 O O . TYR B 1 53 ? -1.631 0.692 5.422 1 96.31 53 TYR B O 1
ATOM 1416 N N . VAL B 1 54 ? -3.424 1.881 6.305 1 96.62 54 VAL B N 1
ATOM 1417 C CA . VAL B 1 54 ? -4.113 1.858 5.02 1 96.62 54 VAL B CA 1
ATOM 1418 C C . VAL B 1 54 ? -4.262 3.283 4.488 1 96.62 54 VAL B C 1
ATOM 1420 O O . VAL B 1 54 ? -4.816 3.494 3.408 1 96.62 54 VAL B O 1
ATOM 1423 N N . GLY B 1 55 ? -3.795 4.227 5.176 1 97.81 55 GLY B N 1
ATOM 1424 C CA . GLY B 1 55 ? -3.854 5.617 4.758 1 97.81 55 GLY B CA 1
ATOM 1425 C C . GLY B 1 55 ? -2.844 6.5 5.465 1 97.81 55 GLY B C 1
ATOM 1426 O O . GLY B 1 55 ? -2.139 6.043 6.367 1 97.81 55 GLY B O 1
ATOM 1427 N N . ALA B 1 56 ? -2.785 7.691 4.984 1 98.69 56 ALA B N 1
ATOM 1428 C CA . ALA B 1 56 ? -1.899 8.688 5.582 1 98.69 56 ALA B CA 1
ATOM 1429 C C . ALA B 1 56 ? -2.447 10.094 5.391 1 98.69 56 ALA B C 1
ATOM 1431 O O . ALA B 1 56 ? -3.15 10.367 4.414 1 98.69 56 ALA B O 1
ATOM 1432 N N . ILE B 1 57 ? -2.191 10.93 6.379 1 98.81 57 ILE B N 1
ATOM 1433 C CA . ILE B 1 57 ? -2.531 12.344 6.273 1 98.81 57 ILE B CA 1
ATOM 1434 C C . ILE B 1 57 ? -1.416 13.195 6.883 1 98.81 57 ILE B C 1
ATOM 1436 O O . ILE B 1 57 ? -0.968 12.93 8 1 98.81 57 ILE B O 1
ATOM 1440 N N . GLY B 1 58 ? -0.912 14.109 6.113 1 98.69 58 GLY B N 1
ATOM 1441 C CA . GLY B 1 58 ? 0.107 15.047 6.555 1 98.69 58 GLY B CA 1
ATOM 1442 C C . GLY B 1 58 ? -0.384 16.484 6.594 1 98.69 58 GLY B C 1
ATOM 1443 O O . GLY B 1 58 ? -1.076 16.938 5.68 1 98.69 58 GLY B O 1
ATOM 1444 N N . ILE B 1 59 ? 0.003 17.172 7.664 1 98.69 59 ILE B N 1
ATOM 1445 C CA . ILE B 1 59 ? -0.475 18.531 7.812 1 98.69 59 ILE B CA 1
ATOM 1446 C C . ILE B 1 59 ? 0.699 19.453 8.125 1 98.69 59 ILE B C 1
ATOM 1448 O O . ILE B 1 59 ? 1.711 19.031 8.68 1 98.69 59 ILE B O 1
ATOM 1452 N N . ALA B 1 60 ? 0.562 20.672 7.676 1 98.5 60 ALA B N 1
ATOM 1453 C CA . ALA B 1 60 ? 1.403 21.797 8.102 1 98.5 60 ALA B CA 1
ATOM 1454 C C . ALA B 1 60 ? 0.607 22.797 8.93 1 98.5 60 ALA B C 1
ATOM 1456 O O . ALA B 1 60 ? -0.467 23.234 8.516 1 98.5 60 ALA B O 1
ATOM 1457 N N . GLU B 1 61 ? 1.113 23 10.109 1 97.44 61 GLU B N 1
ATOM 1458 C CA . GLU B 1 61 ? 0.439 23.969 10.961 1 97.44 61 GLU B CA 1
ATOM 1459 C C . GLU B 1 61 ? 0.874 25.391 10.609 1 97.44 61 GLU B C 1
ATOM 1461 O O . GLU B 1 61 ? 2.061 25.719 10.68 1 97.44 61 GLU B O 1
ATOM 1466 N N . GLU B 1 62 ? -0.174 26.141 10.141 1 93.69 62 GLU B N 1
ATOM 1467 C CA . GLU B 1 62 ? 0.044 27.547 9.812 1 93.69 62 GLU B CA 1
ATOM 1468 C C . GLU B 1 62 ? -1.075 28.422 10.359 1 93.69 62 GLU B C 1
ATOM 1470 O O . GLU B 1 62 ? -2.25 28.203 10.07 1 93.69 62 GLU B O 1
ATOM 1475 N N . ASN B 1 63 ? -0.716 29.594 11.016 1 89.69 63 ASN B N 1
ATOM 1476 C CA . ASN B 1 63 ? -1.663 30.594 11.477 1 89.69 63 ASN B CA 1
ATOM 1477 C C . ASN B 1 63 ? -2.906 29.969 12.094 1 89.69 63 ASN B C 1
ATOM 1479 O O . ASN B 1 63 ? -4.031 30.297 11.711 1 89.69 63 ASN B O 1
ATOM 1483 N N . ASP B 1 64 ? -2.896 29.031 12.93 1 89 64 ASP B N 1
ATOM 1484 C CA . ASP B 1 64 ? -3.959 28.375 13.688 1 89 64 ASP B CA 1
ATOM 1485 C C . ASP B 1 64 ? -4.73 27.391 12.812 1 89 64 ASP B C 1
ATOM 1487 O O . ASP B 1 64 ? -5.855 27 13.148 1 89 64 ASP B O 1
ATOM 1491 N N . ALA B 1 65 ? -4.148 27.203 11.633 1 95.44 65 ALA B N 1
ATOM 1492 C CA . ALA B 1 65 ? -4.797 26.25 10.742 1 95.44 65 ALA B CA 1
ATOM 1493 C C . ALA B 1 65 ? -3.891 25.047 10.461 1 95.44 65 ALA B C 1
ATOM 1495 O O . ALA B 1 65 ? -2.664 25.172 10.477 1 95.44 65 ALA B O 1
ATOM 1496 N N . ALA B 1 66 ? -4.5 23.969 10.344 1 97.06 66 ALA B N 1
ATOM 1497 C CA . ALA B 1 66 ? -3.826 22.781 9.844 1 97.06 66 ALA B CA 1
ATOM 1498 C C . ALA B 1 66 ? -4.062 22.609 8.344 1 97.06 66 ALA B C 1
ATOM 1500 O O . ALA B 1 66 ? -5.184 22.312 7.918 1 97.06 66 ALA B O 1
ATOM 1501 N N . ILE B 1 67 ? -3 22.875 7.535 1 98 67 ILE B N 1
ATOM 1502 C CA . ILE B 1 67 ? -3.098 22.719 6.09 1 98 67 ILE B CA 1
ATOM 1503 C C . ILE B 1 67 ? -2.762 21.281 5.699 1 98 67 ILE B C 1
ATOM 1505 O O . ILE B 1 67 ? -1.649 20.812 5.941 1 98 67 ILE B O 1
ATOM 1509 N N . VAL B 1 68 ? -3.762 20.609 5.113 1 98.31 68 VAL B N 1
ATOM 1510 C CA . VAL B 1 68 ? -3.541 19.234 4.664 1 98.31 68 VAL B CA 1
ATOM 1511 C C . VAL B 1 68 ? -2.629 19.234 3.438 1 98.31 68 VAL B C 1
ATOM 1513 O O . VAL B 1 68 ? -3.027 19.688 2.361 1 98.31 68 VAL B O 1
ATOM 1516 N N . GLN B 1 69 ? -1.442 18.672 3.66 1 98.25 69 GLN B N 1
ATOM 1517 C CA . GLN B 1 69 ? -0.441 18.625 2.6 1 98.25 69 GLN B CA 1
ATOM 1518 C C . GLN B 1 69 ? -0.577 17.344 1.775 1 98.25 69 GLN B C 1
ATOM 1520 O O . GLN B 1 69 ? -0.376 17.359 0.56 1 98.25 69 GLN B O 1
ATOM 1525 N N . HIS B 1 70 ? -0.887 16.266 2.414 1 98.5 70 HIS B N 1
ATOM 1526 C CA . HIS B 1 70 ? -1.058 14.945 1.813 1 98.5 70 HIS B CA 1
ATOM 1527 C C . HIS B 1 70 ? -2.207 14.188 2.469 1 98.5 70 HIS B C 1
ATOM 1529 O O . HIS B 1 70 ? -2.406 14.281 3.682 1 98.5 70 HIS B O 1
ATOM 1535 N N . ILE B 1 71 ? -2.939 13.578 1.668 1 98.19 71 ILE B N 1
ATOM 1536 C CA . ILE B 1 71 ? -3.979 12.672 2.145 1 98.19 71 ILE B CA 1
ATOM 1537 C C . ILE B 1 71 ? -4.16 11.523 1.153 1 98.19 71 ILE B C 1
ATOM 1539 O O . ILE B 1 71 ? -4.418 11.758 -0.03 1 98.19 71 ILE B O 1
ATOM 1543 N N . THR B 1 72 ? -3.898 10.312 1.631 1 97.31 72 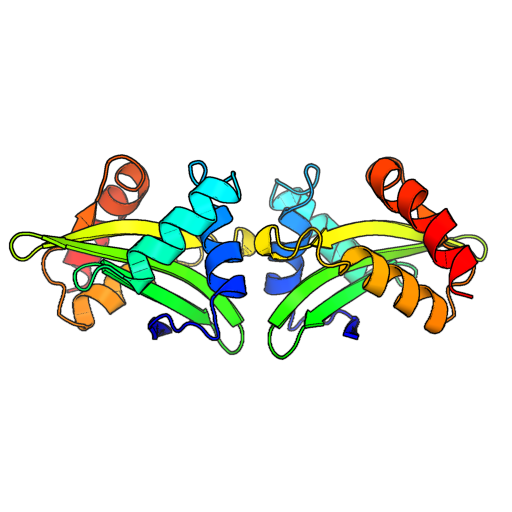THR B N 1
ATOM 1544 C CA . THR B 1 72 ? -3.941 9.164 0.74 1 97.31 72 THR B CA 1
ATOM 1545 C C . THR B 1 72 ? -4.57 7.961 1.44 1 97.31 72 THR B C 1
ATOM 1547 O O . THR B 1 72 ? -4.465 7.82 2.66 1 97.31 72 THR B O 1
ATOM 1550 N N . VAL B 1 73 ? -5.262 7.184 0.705 1 96.38 73 VAL B N 1
ATOM 1551 C CA . VAL B 1 73 ? -5.848 5.914 1.124 1 96.38 73 VAL B CA 1
ATOM 1552 C C . VAL B 1 73 ? -5.531 4.836 0.092 1 96.38 73 VAL B C 1
ATOM 1554 O O . VAL B 1 73 ? -5.617 5.074 -1.114 1 96.38 73 VAL B O 1
ATOM 1557 N N . ILE B 1 74 ? -5.094 3.656 0.573 1 94.5 74 ILE B N 1
ATOM 1558 C CA . ILE B 1 74 ? -4.922 2.529 -0.337 1 94.5 74 ILE B CA 1
ATOM 1559 C C . ILE B 1 74 ? -6.18 2.35 -1.182 1 94.5 74 ILE B C 1
ATOM 1561 O O . ILE B 1 74 ? -7.297 2.445 -0.669 1 94.5 74 ILE B O 1
ATOM 1565 N N . PRO B 1 75 ? -6.043 2.088 -2.463 1 92.56 75 PRO B N 1
ATOM 1566 C CA . PRO B 1 75 ? -7.168 2.076 -3.398 1 92.56 75 PRO B CA 1
ATOM 1567 C C . PRO B 1 75 ? -8.297 1.151 -2.953 1 92.56 75 PRO B C 1
ATOM 1569 O O . PRO B 1 75 ? -9.477 1.513 -3.053 1 92.56 75 PRO B O 1
ATOM 1572 N N . SER B 1 76 ? -8.016 0.073 -2.416 1 91.62 76 SER B N 1
ATOM 1573 C CA . SER B 1 76 ? -9.023 -0.921 -2.059 1 91.62 76 SER B CA 1
ATOM 1574 C C . SER B 1 76 ? -9.805 -0.499 -0.816 1 91.62 76 SER B C 1
ATOM 1576 O O . SER B 1 76 ? -10.812 -1.118 -0.468 1 91.62 76 SER B O 1
ATOM 1578 N N . TYR B 1 77 ? -9.383 0.527 -0.182 1 93.81 77 TYR B N 1
ATOM 1579 C CA . TYR B 1 77 ? -10.062 1.031 1.006 1 93.81 77 TYR B CA 1
ATOM 1580 C C . TYR B 1 77 ? -10.82 2.318 0.697 1 93.81 77 TYR B C 1
ATOM 1582 O O . TYR B 1 77 ? -11.461 2.895 1.578 1 93.81 77 TYR B O 1
ATOM 1590 N N . ARG B 1 78 ? -10.703 2.754 -0.581 1 93 78 ARG B N 1
ATOM 1591 C CA . ARG B 1 78 ? -11.391 3.98 -0.97 1 93 78 ARG B CA 1
ATOM 1592 C C . ARG B 1 78 ? -12.898 3.764 -1.031 1 93 78 ARG B C 1
ATOM 1594 O O . ARG B 1 78 ? -13.359 2.662 -1.337 1 93 78 ARG B O 1
ATOM 1601 N N . GLY B 1 79 ? -13.594 4.848 -0.578 1 91 79 GLY B N 1
ATOM 1602 C CA . GLY B 1 79 ? -15.047 4.766 -0.542 1 91 79 GLY B CA 1
ATOM 1603 C C . GLY B 1 79 ? -15.578 4.227 0.771 1 91 79 GLY B C 1
ATOM 1604 O O . GLY B 1 79 ? -16.797 4.137 0.963 1 91 79 GLY B O 1
ATOM 1605 N N . GLU B 1 80 ? -14.688 3.93 1.661 1 92.12 80 GLU B N 1
ATOM 1606 C CA . GLU B 1 80 ? -15.086 3.363 2.945 1 92.12 80 GLU B CA 1
ATOM 1607 C C . GLU B 1 80 ? -15.047 4.414 4.051 1 92.12 80 GLU B C 1
ATOM 1609 O O . GLU B 1 80 ? -15.164 4.086 5.23 1 92.12 80 GLU B O 1
ATOM 1614 N N . GLY B 1 81 ? -14.789 5.605 3.721 1 93.75 81 GLY B N 1
ATOM 1615 C CA . GLY B 1 81 ? -14.836 6.703 4.672 1 93.75 81 GLY B CA 1
ATOM 1616 C C . GLY B 1 81 ? -13.531 6.906 5.41 1 93.75 81 GLY B C 1
ATOM 1617 O O . GLY B 1 81 ? -13.477 7.645 6.395 1 93.75 81 GLY B O 1
ATOM 1618 N N . VAL B 1 82 ? -12.5 6.25 4.996 1 96 82 VAL B N 1
ATOM 1619 C CA . VAL B 1 82 ? -11.219 6.297 5.699 1 96 82 VAL B CA 1
ATOM 1620 C C . VAL B 1 82 ? -10.695 7.73 5.719 1 96 82 VAL B C 1
ATOM 1622 O O . VAL B 1 82 ? -10.297 8.242 6.77 1 96 82 VAL B O 1
ATOM 1625 N N . ALA B 1 83 ? -10.742 8.406 4.551 1 96.69 83 ALA B N 1
ATOM 1626 C CA . ALA B 1 83 ? -10.242 9.773 4.484 1 96.69 83 ALA B CA 1
ATOM 1627 C C . ALA B 1 83 ? -11.031 10.695 5.41 1 96.69 83 ALA B C 1
ATOM 1629 O O . ALA B 1 83 ? -10.453 11.523 6.117 1 96.69 83 ALA B O 1
ATOM 1630 N N . LEU B 1 84 ? -12.273 10.523 5.418 1 95.88 84 LEU B N 1
ATOM 1631 C CA . LEU B 1 84 ? -13.133 11.32 6.293 1 95.88 84 LEU B CA 1
ATOM 1632 C C . LEU B 1 84 ? -12.82 11.039 7.762 1 95.88 84 LEU B C 1
ATOM 1634 O O . LEU B 1 84 ? -12.781 11.961 8.578 1 95.88 84 LEU B O 1
ATOM 1638 N N . LYS B 1 85 ? -12.648 9.789 8.07 1 96.56 85 LYS B N 1
ATOM 1639 C CA . LYS B 1 85 ? -12.297 9.406 9.43 1 96.56 85 LYS B CA 1
ATOM 1640 C C . LYS B 1 85 ? -10.984 10.062 9.867 1 96.56 85 LYS B C 1
ATOM 1642 O O . LYS B 1 85 ? -10.859 10.508 11 1 96.56 85 LYS B O 1
ATOM 1647 N N . MET B 1 86 ? -10.016 10.148 8.938 1 97.88 86 MET B N 1
ATOM 1648 C CA . MET B 1 86 ? -8.75 10.789 9.258 1 97.88 86 MET B CA 1
ATOM 1649 C C . MET B 1 86 ? -8.945 12.266 9.57 1 97.88 86 MET B C 1
ATOM 1651 O O . MET B 1 86 ? -8.422 12.773 10.562 1 97.88 86 MET B O 1
ATOM 1655 N N . LEU B 1 87 ? -9.727 12.883 8.773 1 97.19 87 LEU B N 1
ATOM 1656 C CA . LEU B 1 87 ? -10 14.305 8.969 1 97.19 87 LEU B CA 1
ATOM 1657 C C . LEU B 1 87 ? -10.734 14.531 10.289 1 97.19 87 LEU B C 1
ATOM 1659 O O . LEU B 1 87 ? -10.406 15.469 11.031 1 97.19 87 LEU B O 1
ATOM 1663 N N . HIS B 1 88 ? -11.641 13.727 10.578 1 96.12 88 HIS B N 1
ATOM 1664 C CA . HIS B 1 88 ? -12.375 13.82 11.836 1 96.12 88 HIS B CA 1
ATOM 1665 C C . HIS B 1 88 ? -11.445 13.664 13.031 1 96.12 88 HIS B C 1
ATOM 1667 O O . HIS B 1 88 ? -11.547 14.414 14.008 1 96.12 88 HIS B O 1
ATOM 1673 N N . GLU B 1 89 ? -10.625 12.688 12.992 1 97 89 GLU B N 1
ATOM 1674 C CA . GLU B 1 89 ? -9.703 12.453 14.102 1 97 89 GLU B CA 1
ATOM 1675 C C . GLU B 1 89 ? -8.742 13.625 14.273 1 97 89 GLU B C 1
ATOM 1677 O O . GLU B 1 89 ? -8.367 13.969 15.391 1 97 89 GLU B O 1
ATOM 1682 N N . LEU B 1 90 ? -8.336 14.266 13.109 1 96.44 90 LEU B N 1
ATOM 1683 C CA . LEU B 1 90 ? -7.516 15.469 13.195 1 96.44 90 LEU B CA 1
ATOM 1684 C C . LEU B 1 90 ? -8.227 16.562 14 1 96.44 90 LEU B C 1
ATOM 1686 O O . LEU B 1 90 ? -7.621 17.203 14.859 1 96.44 90 LEU B O 1
ATOM 1690 N N . ARG B 1 91 ? -9.406 16.656 13.727 1 94.19 91 ARG B N 1
ATOM 1691 C CA . ARG B 1 91 ? -10.195 17.641 14.445 1 94.19 91 ARG B CA 1
ATOM 1692 C C . ARG B 1 91 ? -10.258 17.328 15.93 1 94.19 91 ARG B C 1
ATOM 1694 O O . ARG B 1 91 ? -10.094 18.219 16.766 1 94.19 91 ARG B O 1
ATOM 1701 N N . ASN B 1 92 ? -10.469 16.094 16.219 1 94.38 92 ASN B N 1
ATOM 1702 C CA . ASN B 1 92 ? -10.562 15.656 17.609 1 94.38 92 ASN B CA 1
ATOM 1703 C C . ASN B 1 92 ? -9.242 15.844 18.344 1 94.38 92 ASN B C 1
ATOM 1705 O O . ASN B 1 92 ? -9.227 15.953 19.578 1 94.38 92 ASN B O 1
ATOM 1709 N N . MET B 1 93 ? -8.195 15.898 17.594 1 95.25 93 MET B N 1
ATOM 1710 C CA . MET B 1 93 ? -6.879 16.094 18.188 1 95.25 93 MET B C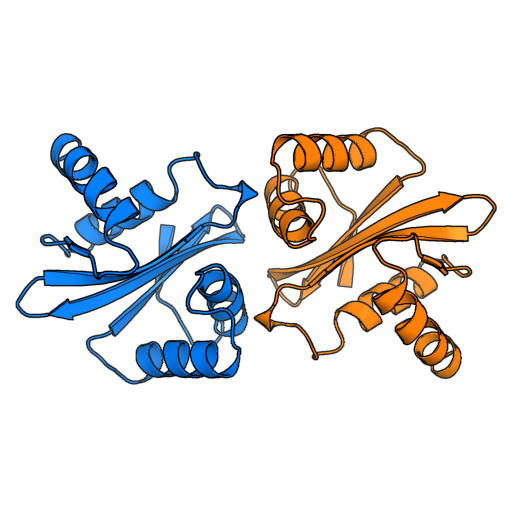A 1
ATOM 1711 C C . MET B 1 93 ? -6.617 17.578 18.438 1 95.25 93 MET B C 1
ATOM 1713 O O . MET B 1 93 ? -5.574 17.938 19 1 95.25 93 MET B O 1
ATOM 1717 N N . GLY B 1 94 ? -7.5 18.438 17.969 1 93.19 94 GLY B N 1
ATOM 1718 C CA . GLY B 1 94 ? -7.383 19.844 18.281 1 93.19 94 GLY B CA 1
ATOM 1719 C C . GLY B 1 94 ? -7.18 20.719 17.047 1 93.19 94 GLY B C 1
ATOM 1720 O O . GLY B 1 94 ? -7.035 21.938 17.156 1 93.19 94 GLY B O 1
ATOM 1721 N N . TYR B 1 95 ? -7.102 20.047 15.922 1 93.94 95 TYR B N 1
ATOM 1722 C CA . TYR B 1 95 ? -6.992 20.812 14.688 1 93.94 95 TYR B CA 1
ATOM 1723 C C . TYR B 1 95 ? -8.359 21.281 14.211 1 93.94 95 TYR B C 1
ATOM 1725 O O . TYR B 1 95 ? -8.977 20.656 13.352 1 93.94 95 TYR B O 1
ATOM 1733 N N . GLU B 1 96 ? -8.773 22.391 14.68 1 89.81 96 GLU B N 1
ATOM 1734 C CA . GLU B 1 96 ? -10.133 22.875 14.484 1 89.81 96 GLU B CA 1
ATOM 1735 C C . GLU B 1 96 ? -10.305 23.484 13.094 1 89.81 96 GLU B C 1
ATOM 1737 O O . GLU B 1 96 ? -11.398 23.438 12.516 1 89.81 96 GLU B O 1
ATOM 1742 N N . HIS B 1 97 ? -9.227 24.125 12.664 1 93.69 97 HIS B N 1
ATOM 1743 C CA . HIS B 1 97 ? -9.281 24.766 11.359 1 93.69 97 HIS B CA 1
ATOM 1744 C C . HIS B 1 97 ? -8.453 24 10.328 1 93.69 97 HIS B C 1
ATOM 1746 O O . HIS B 1 97 ? -7.242 24.203 10.227 1 93.69 97 HIS B O 1
ATOM 1752 N N . ILE B 1 98 ? -9.141 23.156 9.664 1 95.25 98 ILE B N 1
ATOM 1753 C CA . ILE B 1 98 ? -8.469 22.344 8.664 1 95.25 98 ILE B CA 1
ATOM 1754 C C . ILE B 1 98 ? -8.625 22.984 7.285 1 95.25 98 ILE B C 1
ATOM 1756 O O . ILE B 1 98 ? -9.727 23.359 6.891 1 95.25 98 ILE B O 1
ATOM 1760 N N . GLN B 1 99 ? -7.523 23.188 6.594 1 95.31 99 GLN B N 1
ATOM 1761 C CA . GLN B 1 99 ? -7.477 23.719 5.234 1 95.31 99 GLN B CA 1
ATOM 1762 C C . GLN B 1 99 ? -6.75 22.75 4.297 1 95.31 99 GLN B C 1
ATOM 1764 O O . GLN B 1 99 ? -6.168 21.766 4.746 1 95.31 99 GLN B O 1
ATOM 1769 N N . ALA B 1 100 ? -6.906 23.016 3.031 1 96.56 100 ALA B N 1
ATOM 1770 C CA . ALA B 1 100 ? -6.27 22.172 2.021 1 96.56 100 ALA B CA 1
ATOM 1771 C C . ALA B 1 100 ? -5.266 22.969 1.195 1 96.56 100 ALA B C 1
ATOM 1773 O O . ALA B 1 100 ? -5.344 24.203 1.132 1 96.56 100 ALA B O 1
ATOM 1774 N N . ASN B 1 101 ? -4.258 22.234 0.671 1 96.31 101 ASN B N 1
ATOM 1775 C CA . ASN B 1 101 ? -3.43 22.859 -0.352 1 96.31 101 ASN B CA 1
ATOM 1776 C C . ASN B 1 101 ? -3.947 22.562 -1.756 1 96.31 101 ASN B C 1
ATOM 1778 O O . ASN B 1 101 ? -5.012 21.953 -1.914 1 96.31 101 ASN B O 1
ATOM 1782 N N . GLU B 1 102 ? -3.262 23.031 -2.801 1 95.38 102 GLU B N 1
ATOM 1783 C CA . GLU B 1 102 ? -3.729 22.891 -4.176 1 95.38 102 GLU B CA 1
ATOM 1784 C C . GLU B 1 102 ? -3.93 21.422 -4.539 1 95.38 102 GLU B C 1
ATOM 1786 O O . GLU B 1 102 ? -4.887 21.078 -5.23 1 95.38 102 GLU B O 1
ATOM 1791 N N . ASP B 1 103 ? -3.1 20.562 -4.043 1 95.5 103 ASP B N 1
ATOM 1792 C CA . ASP B 1 103 ? -3.107 19.156 -4.418 1 95.5 103 ASP B CA 1
ATOM 1793 C C . ASP B 1 103 ? -4.223 18.391 -3.699 1 95.5 103 ASP B C 1
ATOM 1795 O O . ASP B 1 103 ? -4.738 17.406 -4.211 1 95.5 103 ASP B O 1
ATOM 1799 N N . THR B 1 104 ? -4.605 18.828 -2.512 1 96.88 104 THR B N 1
ATOM 1800 C CA . THR B 1 104 ? -5.559 18.078 -1.7 1 96.88 104 THR B CA 1
ATOM 1801 C C . THR B 1 104 ? -6.926 18.75 -1.703 1 96.88 104 THR B C 1
ATOM 1803 O O . THR B 1 104 ? -7.902 18.203 -1.201 1 96.88 104 THR B O 1
ATOM 1806 N N . SER B 1 105 ? -7.051 19.938 -2.293 1 96 105 SER B N 1
ATOM 1807 C CA . SER B 1 105 ? -8.227 20.797 -2.193 1 96 105 SER B CA 1
ATOM 1808 C C . SER B 1 105 ? -9.469 20.109 -2.736 1 96 105 SER B C 1
ATOM 1810 O O . SER B 1 105 ? -10.539 20.172 -2.125 1 96 105 SER B O 1
ATOM 1812 N N . ALA B 1 106 ? -9.344 19.375 -3.822 1 91.69 106 ALA B N 1
ATOM 1813 C CA . ALA B 1 106 ? -10.492 18.734 -4.457 1 91.69 106 ALA B CA 1
ATOM 1814 C C . ALA B 1 106 ? -11.18 17.766 -3.506 1 91.69 106 ALA B C 1
ATOM 1816 O O . ALA B 1 106 ? -12.406 17.703 -3.438 1 91.69 106 ALA B O 1
ATOM 1817 N N . PHE B 1 107 ? -10.422 17.078 -2.836 1 92.75 107 PHE B N 1
ATOM 1818 C CA . PHE B 1 107 ? -10.953 16.062 -1.94 1 92.75 107 PHE B CA 1
ATOM 1819 C C . PHE B 1 107 ? -11.312 16.672 -0.585 1 92.75 107 PHE B C 1
ATOM 1821 O O . PHE B 1 107 ? -12.414 16.469 -0.082 1 92.75 107 PHE B O 1
ATOM 1828 N N . VAL B 1 108 ? -10.469 17.453 0.027 1 94.44 108 VAL B N 1
ATOM 1829 C CA . VAL B 1 108 ? -10.625 17.953 1.388 1 94.44 108 VAL B CA 1
ATOM 1830 C C . VAL B 1 108 ? -11.797 18.938 1.445 1 94.44 108 VAL B C 1
ATOM 1832 O O . VAL B 1 108 ? -12.586 18.922 2.395 1 94.44 108 VAL B O 1
ATOM 1835 N N . GLN B 1 109 ? -11.836 19.688 0.419 1 90 109 GLN B N 1
ATOM 1836 C CA . GLN B 1 109 ? -12.906 20.688 0.397 1 90 109 GLN B CA 1
ATOM 1837 C C . GLN B 1 109 ? -14.281 20.016 0.343 1 90 109 GLN B C 1
ATOM 1839 O O . GLN B 1 109 ? -15.25 20.531 0.895 1 90 109 GLN B O 1
ATOM 1844 N N . LYS B 1 110 ? -14.344 18.828 -0.251 1 88.69 110 LYS B N 1
ATOM 1845 C CA . LYS B 1 110 ? -15.602 18.094 -0.307 1 88.69 110 LYS B CA 1
ATOM 1846 C C . LYS B 1 110 ? -15.93 17.469 1.046 1 88.69 110 LYS B C 1
ATOM 1848 O O . LYS B 1 110 ? -17.109 17.266 1.374 1 88.69 110 LYS B O 1
ATOM 1853 N N . CYS B 1 111 ? -14.977 17.219 1.796 1 88.75 111 CYS B N 1
ATOM 1854 C CA . CYS B 1 111 ? -15.148 16.531 3.072 1 88.75 111 CYS B CA 1
ATOM 1855 C C . CYS B 1 111 ? -15.469 17.531 4.184 1 88.75 111 CYS B C 1
ATOM 1857 O O . CYS B 1 111 ? -16.125 17.172 5.164 1 88.75 111 CYS B O 1
ATOM 1859 N N . ILE B 1 112 ? -14.984 18.734 4.055 1 82.25 112 ILE B N 1
ATOM 1860 C CA . ILE B 1 112 ? -15.062 19.719 5.125 1 82.25 112 ILE B CA 1
ATOM 1861 C C . ILE B 1 112 ? -16.531 19.984 5.469 1 82.25 112 ILE B C 1
ATOM 1863 O O . ILE B 1 112 ? -16.906 20 6.645 1 82.25 112 ILE B O 1
ATOM 1867 N N . PRO B 1 113 ? -17.391 20.125 4.5 1 82.75 113 PRO B N 1
ATOM 1868 C CA . PRO B 1 113 ? -18.797 20.328 4.852 1 82.75 113 PRO B CA 1
ATOM 1869 C C . PRO B 1 113 ? -19.391 19.156 5.613 1 82.75 113 PRO B C 1
ATOM 1871 O O . PRO B 1 113 ? -20.266 19.344 6.473 1 82.75 113 PRO B O 1
ATOM 1874 N N . ILE B 1 114 ? -18.984 18 5.387 1 80.81 114 ILE B N 1
ATOM 1875 C CA . ILE B 1 114 ? -19.484 16.797 6.047 1 80.81 114 ILE B CA 1
ATOM 1876 C C . ILE B 1 114 ? -18.984 16.766 7.492 1 80.81 114 ILE B C 1
ATOM 1878 O O . ILE B 1 114 ? -19.719 16.359 8.398 1 80.81 114 ILE B O 1
ATOM 1882 N N . LEU B 1 115 ? -17.781 17.203 7.672 1 80.31 115 LEU B N 1
ATOM 1883 C CA . LEU B 1 115 ? -17.156 17.234 8.992 1 80.31 115 LEU B CA 1
ATOM 1884 C C . LEU B 1 115 ? -17.906 18.203 9.914 1 80.31 115 LEU B C 1
ATOM 1886 O O . LEU B 1 115 ? -18 17.969 11.125 1 80.31 115 LEU B O 1
ATOM 1890 N N . LYS B 1 116 ? -18.375 19.359 9.383 1 75.75 116 LYS B N 1
ATOM 1891 C CA . LYS B 1 116 ? -19.094 20.344 10.172 1 75.75 116 LYS B CA 1
ATOM 1892 C C . LYS B 1 116 ? -20.469 19.844 10.578 1 75.75 116 LYS B C 1
ATOM 1894 O O . LYS B 1 116 ? -21.016 20.25 11.609 1 75.75 116 LYS B O 1
ATOM 1899 N N . GLU B 1 117 ? -21.031 18.906 9.867 1 69.56 117 GLU B N 1
ATOM 1900 C CA . GLU B 1 117 ? -22.359 18.359 10.188 1 69.56 117 GLU B CA 1
ATOM 1901 C C . GLU B 1 117 ? -22.25 17.297 11.281 1 69.56 117 GLU B C 1
ATOM 1903 O O . GLU B 1 117 ? -23.234 17.062 12 1 69.56 117 GLU B O 1
ATOM 1908 N N . VAL B 1 118 ? -21.203 16.734 11.344 1 64.75 118 VAL B N 1
ATOM 1909 C CA . VAL B 1 118 ? -21.062 15.648 12.312 1 64.75 118 VAL B CA 1
ATOM 1910 C C . VAL B 1 118 ? -20.734 16.234 13.688 1 64.75 118 VAL B C 1
ATOM 1912 O O . VAL B 1 118 ? -20.984 15.602 14.711 1 64.75 118 VAL B O 1
ATOM 1915 N N . ASP B 1 119 ? -20.25 17.422 13.766 1 56.75 119 ASP B N 1
ATOM 1916 C CA . ASP B 1 119 ? -20.047 18.094 15.055 1 56.75 119 ASP B CA 1
ATOM 1917 C C . ASP B 1 119 ? -21.359 18.609 15.625 1 56.75 119 ASP B C 1
ATOM 1919 O O . ASP B 1 119 ? -22.234 19.062 14.875 1 56.75 119 ASP B O 1
#

Nearest PDB structures (foldseek):
  5xxs-assembly1_A  TM=9.656E-01  e=2.149E-13  Bacillus subtilis subsp. subtilis str. 168
  7wx6-assembly1_A  TM=7.863E-01  e=1.020E-04  Legionella pneumophila
  6wqc-assembly1_A  TM=7.561E-01  e=9.591E-05  Legionella hackeliae
  7wx5-assembly1_A  TM=7.961E-01  e=1.780E-04  Legionella pneumophila
  3ey5-assembly1_A  TM=6.983E-01  e=2.920E-04  Bacteroides thetaiotaomicron

Foldseek 3Di:
DKDWDDPVCLVVQLVFQCVAPVSVDPVSSVVVSVCCVPPPQKTKIFDDDPNDTFWIWIWGDDPLATETPTTGGHPVCPPVCSRLVVVLVCVVVPRVHYHYDPRCCVPVVVSVVVSVVVD/DKDWDDPVCLVVQLVFQCVAPVSVDPVSSVVVSVCCVPPPQKTKIFDDDPNDTFWIWIWGDDPLATETPTTGGHPVCPPVCSRLVVVLVCVVVPRVHYHYDPRCCVPVVVSVVVSVVVD

Solvent-accessible surface area (backbone atoms only — not comparable to full-atom values): 13106 Å² total; per-residue (Å²): 88,80,39,74,66,49,78,93,42,44,57,59,49,43,36,42,52,36,71,37,85,87,24,70,43,66,69,53,39,50,50,52,53,46,45,42,73,68,36,88,50,29,46,42,30,32,28,36,60,89,87,38,77,48,27,34,42,25,31,37,60,49,97,86,24,32,31,31,68,44,74,40,58,41,70,60,51,61,92,69,52,56,70,58,50,51,52,48,51,43,36,74,73,65,42,77,38,71,44,56,37,89,88,34,30,76,60,45,60,63,44,49,65,56,55,61,66,72,99,87,79,39,76,66,48,78,94,42,45,56,60,50,43,36,41,52,36,71,37,85,88,24,70,45,66,68,55,39,50,50,51,53,48,45,44,72,68,35,87,50,30,47,42,29,31,29,35,61,89,85,38,77,49,28,34,42,26,32,35,62,49,97,83,23,32,30,31,67,42,74,38,57,41,70,60,52,59,93,69,49,54,68,57,52,51,53,50,51,43,35,75,73,66,43,77,38,70,44,55,37,88,88,31,30,77,59,46,61,64,43,48,65,55,55,61,66,72,100

InterPro domains:
  IPR000182 GNAT domain [PF00583] (32-100)
  IPR000182 GNAT domain [PS51186] (3-119)
  IPR016181 Acyl-CoA N-acyltransferase [SSF55729] (8-93)

Sequence (238 aa):
MLVRYKKALEKIAMGLISLMPQEKDIKRLMETIQQYEQNENWTLFLWKDGEEYVGAIGIAEENDAAIVQHITVIPSYRGEGVALKMLHELRNMGYEHIQANEDTSAFVQKCIPILKEVDMLVRYKKALEKIAMGLISLMPQEKDIKRLMETIQQYEQNENWTLFLWKDGEEYVGAIGIAEENDAAIVQHITVIPSYRGEGVALKMLHELRNMGYEHIQANEDTSAFVQKCIPILKEVD

Secondary structure (DSSP, 8-state):
-EEE--GGGHHHHHHHHTTSGGG-SHHHHHHHHHHHHH-TTEEEEEEEETTEEEEEEEEEEETTEEEEEEEEE-GGGTTTTHHHHHHHHHHHTT--SEEE-TTTHHHHHHHHHHHHHH-/-EEE--GGGHHHHHHHHTTSGGG-SHHHHHHHHHHHHH-TTEEEEEEEETTEEEEEEEEEEETTEEEEEEEEE-GGGTTTTHHHHHHHHHHHTT--SEEE-TTTHHHHHHHHHHHHHH-

pLDDT: mean 94.19, std 6.42, range [56.34, 98.88]

Organism: NCBI:txid1224748

Radius of gyration: 19.57 Å; Cα contacts (8 Å, |Δi|>4): 388; chains: 2; bounding box: 45×59×39 Å